Protein AF-A0A0N1NQI5-F1 (afdb_monomer)

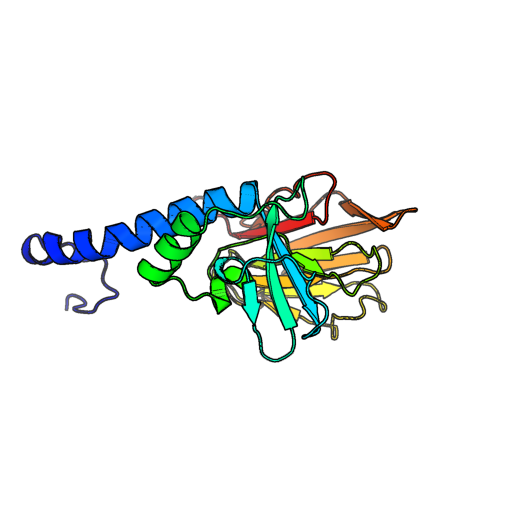Secondary structure (DSSP, 8-state):
----STT-----GGGHHHHHHHHHHHHHHHHHHHHHHHHEEEEEEETT-S-TT--GGGEEE-SSEEEEEEESSSTT----HHHHHHHHHTT--HHHHHTTTTTT--EEEESSSTTPPPEEEEE-SSS-EEEEESSTT-TT--S-EEE-TT-EEEE--SS-EEEEEEETTSTT-EEEEEEEEEETTTEEEE---EE-TTEEEPPPPTTSSEEEEEEEPPP---

Nearest PDB structures (foldseek):
  5x9m-assembly1_A  TM=6.864E-01  e=3.204E-03  Thaumatococcus daniellii
  2d8o-assembly1_A  TM=6.497E-01  e=2.507E-03  Thaumatococcus daniellii
  5yyq-assembly1_A  TM=6.252E-01  e=3.204E-03  Thaumatococcus daniellii
  5yyp-assembly1_A  TM=6.855E-01  e=4.352E-03  Thaumatococcus daniellii
  1thu-assembly1_A  TM=6.169E-01  e=4.920E-03  Thaumatococcus daniellii

pLDDT: mean 75.61, std 14.47, range [37.19, 97.12]

Mean predicted aligned error: 11.0 Å

Solvent-accessible surface area (backbone atoms only — not comparable to full-atom values): 12485 Å² total; per-residue (Å²): 136,80,76,88,51,98,85,44,93,72,84,47,84,89,48,44,68,60,50,53,62,57,43,52,36,52,50,54,49,56,53,44,40,60,51,46,37,76,53,29,22,30,37,36,23,51,65,88,65,64,67,98,78,69,55,74,80,46,44,50,83,55,99,66,32,32,30,32,52,26,30,70,91,43,83,90,39,60,81,56,61,70,62,50,50,53,39,48,77,43,68,52,53,63,70,35,56,67,54,18,20,84,58,29,61,35,30,48,42,55,70,76,48,84,72,58,40,27,34,20,40,27,31,62,26,91,52,46,32,34,42,32,62,79,47,101,62,42,88,82,56,77,72,58,42,78,36,46,54,23,28,45,51,77,45,58,59,78,52,60,39,37,40,36,34,26,36,60,91,43,73,89,39,69,41,30,40,40,38,37,40,53,44,93,88,47,42,79,44,76,52,83,71,45,58,40,92,49,42,45,72,48,78,57,56,83,96,55,60,32,34,40,35,41,37,58,47,77,74,77,87,124

Foldseek 3Di:
DQDPDPPDPDDDVVCVVVVVVLVVLVVLLVVCLVPLQVFKAKEKEFPPPDPPQQDPLQWDDDPGMIIGIATQVDGNHGPDSVSSVSNVVSPDDPVCCRQQAPSSQHHYHYPVPPQFFKEKEFEQEQFWKKKAKPDPQFPPDPRIDIAHHRGMDMTRGPAWIKIFIAGPVHRVDRQWIWGWGQDDSNDIDTDDIDGDPQKDWDDFDPDGRTYTYIYGHDPPPD

Radius of gyration: 19.22 Å; Cα contacts (8 Å, |Δi|>4): 426; chains: 1; bounding box: 48×34×53 Å

Structure (mmCIF, N/CA/C/O backbone):
data_AF-A0A0N1NQI5-F1
#
_entry.id   AF-A0A0N1NQI5-F1
#
loop_
_atom_site.group_PDB
_atom_site.id
_atom_site.type_symbol
_atom_site.label_atom_id
_atom_site.label_alt_id
_atom_site.label_comp_id
_atom_site.label_asym_id
_atom_site.label_entity_id
_atom_site.label_seq_id
_atom_site.pdbx_PDB_ins_code
_atom_site.Cartn_x
_atom_site.Cartn_y
_atom_site.Cartn_z
_atom_site.occupancy
_atom_site.B_iso_or_equiv
_atom_site.auth_seq_id
_atom_site.auth_comp_id
_atom_site.auth_asym_id
_atom_site.auth_atom_id
_atom_site.pdbx_PDB_model_num
ATOM 1 N N . MET A 1 1 ? -14.974 18.194 31.951 1.00 46.16 1 MET A N 1
ATOM 2 C CA . MET A 1 1 ? -15.901 18.047 30.809 1.00 46.16 1 MET A CA 1
ATOM 3 C C . MET A 1 1 ? -15.473 16.805 30.061 1.00 46.16 1 MET A C 1
ATOM 5 O O . MET A 1 1 ? -14.300 16.699 29.731 1.00 46.16 1 MET A O 1
ATOM 9 N N . GLN A 1 2 ? -16.370 15.836 29.928 1.00 44.28 2 GLN A N 1
ATOM 10 C CA . GLN A 1 2 ? -16.102 14.552 29.283 1.00 44.28 2 GLN A CA 1
ATOM 11 C C . GLN A 1 2 ? -16.319 14.735 27.771 1.00 44.28 2 GLN A C 1
ATOM 13 O O . GLN A 1 2 ? -17.301 15.385 27.408 1.00 44.28 2 GLN A O 1
ATOM 18 N N . PRO A 1 3 ? -15.418 14.262 26.894 1.00 42.75 3 PRO A N 1
ATOM 19 C CA . PRO A 1 3 ? -15.540 14.519 25.468 1.00 42.75 3 PRO A CA 1
ATOM 20 C C . PRO A 1 3 ? -16.708 13.703 24.901 1.00 42.75 3 PRO A C 1
ATOM 22 O O . PRO A 1 3 ? -16.633 12.481 24.781 1.00 42.75 3 PRO A O 1
ATOM 25 N N . SER A 1 4 ? -17.807 14.387 24.589 1.00 43.00 4 SER A N 1
ATOM 26 C CA . SER A 1 4 ? -18.957 13.845 23.868 1.00 43.00 4 SER A CA 1
ATOM 27 C C . SER A 1 4 ? -18.740 14.076 22.375 1.00 43.00 4 SER A C 1
ATOM 29 O O . SER A 1 4 ? -19.109 15.119 21.836 1.00 43.00 4 SER A O 1
ATOM 31 N N . GLY A 1 5 ? -18.078 13.135 21.719 1.00 42.44 5 GLY A N 1
ATOM 32 C CA . GLY A 1 5 ? -17.875 13.151 20.278 1.00 42.44 5 GLY A CA 1
ATOM 33 C C . GLY A 1 5 ? -17.572 11.740 19.781 1.00 42.44 5 GLY A C 1
ATOM 34 O O . GLY A 1 5 ? -17.110 10.925 20.579 1.00 42.44 5 GLY A O 1
ATOM 35 N N . PRO A 1 6 ? -17.815 11.449 18.492 1.00 46.31 6 PRO A N 1
ATOM 36 C CA . PRO A 1 6 ? -17.543 10.144 17.877 1.00 46.31 6 PRO A CA 1
ATOM 37 C C . PRO A 1 6 ? -16.067 9.704 17.960 1.00 46.31 6 PRO A C 1
ATOM 39 O O . PRO A 1 6 ? -15.771 8.545 17.700 1.00 46.31 6 PRO A O 1
ATOM 42 N N . ASP A 1 7 ? -15.169 10.601 18.383 1.00 43.69 7 ASP A N 1
ATOM 43 C CA . ASP A 1 7 ? -13.738 10.351 18.589 1.00 43.69 7 ASP A CA 1
ATOM 44 C C . ASP A 1 7 ? -13.359 10.021 20.047 1.00 43.69 7 ASP A C 1
ATOM 46 O O . ASP A 1 7 ? -12.175 9.868 20.357 1.00 43.69 7 ASP A O 1
ATOM 50 N N . SER A 1 8 ? -14.316 9.935 20.982 1.00 52.31 8 SER A N 1
ATOM 51 C CA . SER A 1 8 ? -14.006 9.474 22.338 1.00 52.31 8 SER A CA 1
ATOM 52 C C . SER A 1 8 ? -14.147 7.954 22.422 1.00 52.31 8 SER A C 1
ATOM 54 O O . SER A 1 8 ? -15.185 7.390 22.093 1.00 52.31 8 SER A O 1
ATOM 56 N N . LEU A 1 9 ? -13.108 7.268 22.915 1.00 56.59 9 LEU A N 1
ATOM 57 C CA . LEU A 1 9 ? -13.136 5.833 23.261 1.00 56.59 9 LEU A CA 1
ATOM 58 C C . LEU A 1 9 ? -14.052 5.544 24.473 1.00 56.59 9 LEU A C 1
ATOM 60 O O . LEU A 1 9 ? -13.811 4.621 25.254 1.00 56.59 9 LEU A O 1
ATOM 64 N N . LEU A 1 10 ? -15.064 6.380 24.699 1.00 64.50 10 LEU A N 1
ATOM 65 C CA . LEU A 1 10 ? -15.964 6.272 25.825 1.00 64.50 10 LEU A CA 1
ATOM 66 C C . LEU A 1 10 ? -16.943 5.122 25.579 1.00 64.50 10 LEU A C 1
ATOM 68 O O . LEU A 1 10 ? -17.862 5.220 24.770 1.00 64.50 10 LEU A O 1
ATOM 72 N N . TRP A 1 11 ? -16.752 4.039 26.325 1.00 62.53 11 TRP A N 1
ATOM 73 C CA . TRP A 1 11 ? -17.655 2.898 26.321 1.00 62.53 11 TRP A CA 1
ATOM 74 C C . TRP A 1 11 ? -18.786 3.115 27.333 1.00 62.53 11 TRP A C 1
ATOM 76 O O . TRP A 1 11 ? -18.624 2.850 28.525 1.00 62.53 11 TRP A O 1
ATOM 86 N N . ASP A 1 12 ? -19.939 3.589 26.863 1.00 74.75 12 ASP A N 1
ATOM 87 C CA . ASP A 1 12 ? -21.181 3.589 27.639 1.00 74.75 12 ASP A CA 1
ATOM 88 C C . ASP A 1 12 ? -21.954 2.280 27.352 1.00 74.75 12 ASP A C 1
ATOM 90 O O . ASP A 1 12 ? -22.131 1.904 26.189 1.00 74.75 12 ASP A O 1
ATOM 94 N N . PRO A 1 13 ? -22.437 1.544 28.369 1.00 71.50 13 PRO A N 1
ATOM 95 C CA . PRO A 1 13 ? -23.277 0.363 28.158 1.00 71.50 13 PRO A CA 1
ATOM 96 C C . PRO A 1 13 ? -24.486 0.608 27.239 1.00 71.50 13 PRO A C 1
ATOM 98 O O . PRO A 1 13 ? -24.897 -0.296 26.512 1.00 71.50 13 PRO A O 1
ATOM 101 N N . SER A 1 14 ? -25.034 1.826 27.228 1.00 77.50 14 SER A N 1
ATOM 102 C CA . SER A 1 14 ? -26.165 2.209 26.375 1.00 77.50 14 SER A CA 1
ATOM 103 C C . SER A 1 14 ? -25.808 2.372 24.892 1.00 77.50 14 SER A C 1
ATOM 105 O O . SER A 1 14 ? -26.693 2.230 24.052 1.00 77.50 14 SER A O 1
ATOM 107 N N . THR A 1 15 ? -24.531 2.579 24.548 1.00 76.44 15 THR A N 1
ATOM 108 C CA . THR A 1 15 ? -24.047 2.681 23.156 1.00 76.44 15 THR A CA 1
ATOM 109 C C . THR A 1 15 ? -23.438 1.375 22.642 1.00 76.44 15 THR A C 1
ATOM 111 O O . THR A 1 15 ? -22.990 1.299 21.500 1.00 76.44 15 THR A O 1
ATOM 114 N N . THR A 1 16 ? -23.448 0.309 23.453 1.00 77.12 16 THR A N 1
ATOM 115 C CA . THR A 1 16 ? -22.805 -0.973 23.116 1.00 77.12 16 THR A CA 1
ATOM 116 C C . THR A 1 16 ? -23.371 -1.597 21.835 1.00 77.12 16 THR A C 1
ATOM 118 O O . THR A 1 16 ? -22.606 -2.134 21.041 1.00 77.12 16 THR A O 1
ATOM 121 N N . ALA A 1 17 ? -24.681 -1.508 21.589 1.00 77.94 17 ALA A N 1
ATOM 122 C CA . ALA A 1 17 ? -25.279 -2.050 20.364 1.00 77.94 17 ALA A CA 1
ATOM 123 C C . ALA A 1 17 ? -24.790 -1.314 19.100 1.00 77.94 17 ALA A C 1
ATOM 125 O O . ALA A 1 17 ? -24.452 -1.956 18.102 1.00 77.94 17 ALA A O 1
ATOM 126 N N . ASP A 1 18 ? -24.683 0.014 19.165 1.00 76.81 18 ASP A N 1
ATOM 127 C CA . ASP A 1 18 ? -24.193 0.844 18.061 1.00 76.81 18 ASP A CA 1
ATOM 128 C C . ASP A 1 18 ? -22.694 0.615 17.825 1.00 76.81 18 ASP A C 1
ATOM 130 O O . ASP A 1 18 ? -22.257 0.449 16.685 1.00 76.81 18 ASP A O 1
ATOM 134 N N . LEU A 1 19 ? -21.912 0.502 18.904 1.00 73.50 19 LEU A N 1
ATOM 135 C CA . LEU A 1 19 ? -20.484 0.183 18.847 1.00 73.50 19 LEU A CA 1
ATOM 136 C C . LEU A 1 19 ? -20.223 -1.205 18.250 1.00 73.50 19 LEU A C 1
ATOM 138 O O . LEU A 1 19 ? -19.345 -1.343 17.406 1.00 73.50 19 LEU A O 1
ATOM 142 N N . VAL A 1 20 ? -20.989 -2.231 18.634 1.00 78.44 20 VAL A N 1
ATOM 143 C CA . VAL A 1 20 ? -20.864 -3.589 18.067 1.00 78.44 20 VAL A CA 1
ATOM 144 C C . VAL A 1 20 ? -21.242 -3.606 16.583 1.00 78.44 20 VAL A C 1
ATOM 146 O O . VAL A 1 20 ? -20.565 -4.249 15.773 1.00 78.44 20 VAL A O 1
ATOM 149 N N . THR A 1 21 ? -22.286 -2.860 16.216 1.00 79.69 21 THR A N 1
ATOM 150 C CA . THR A 1 21 ? -22.705 -2.699 14.817 1.00 79.69 21 THR A CA 1
ATOM 151 C C . THR A 1 21 ? -21.605 -2.030 13.989 1.00 79.69 21 THR A C 1
ATOM 153 O O . THR A 1 21 ? -21.313 -2.490 12.888 1.00 79.69 21 THR A O 1
ATOM 156 N N . ALA A 1 22 ? -20.933 -1.012 14.533 1.00 75.69 22 ALA A N 1
ATOM 157 C CA . ALA A 1 22 ? -19.806 -0.343 13.880 1.00 75.69 22 ALA A CA 1
ATOM 158 C C . ALA A 1 22 ? -18.501 -1.169 13.891 1.00 75.69 22 ALA A C 1
ATOM 160 O O . ALA A 1 22 ? -17.689 -1.065 12.971 1.00 75.69 22 ALA A O 1
ATOM 161 N N . ALA A 1 23 ? -18.291 -2.015 14.904 1.00 79.38 23 ALA A N 1
ATOM 162 C CA . ALA A 1 23 ? -17.073 -2.809 15.060 1.00 79.38 23 ALA A CA 1
ATOM 163 C C . ALA A 1 23 ? -16.981 -3.970 14.065 1.00 79.38 23 ALA A C 1
ATOM 165 O O . ALA A 1 23 ? -15.879 -4.361 13.684 1.00 79.38 23 ALA A O 1
ATOM 166 N N . THR A 1 24 ? -18.117 -4.523 13.632 1.00 80.69 24 THR A N 1
ATOM 167 C CA . THR A 1 24 ? -18.129 -5.680 12.723 1.00 80.69 24 THR A CA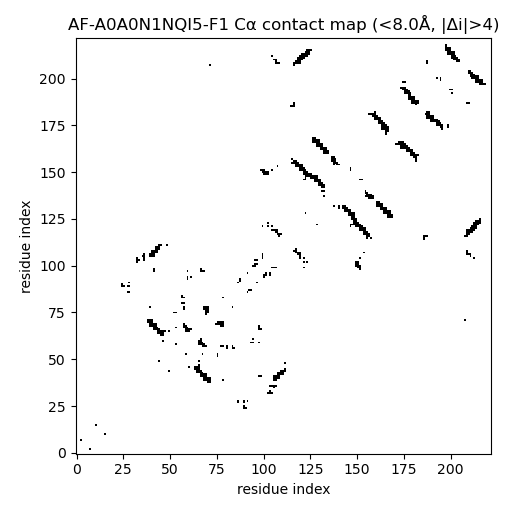 1
ATOM 168 C C . THR A 1 24 ? -17.515 -5.340 11.352 1.00 80.69 24 THR A C 1
ATOM 170 O O . THR A 1 24 ? -16.594 -6.052 10.940 1.00 80.69 24 THR A O 1
ATOM 173 N N . PRO A 1 25 ? -17.896 -4.229 10.685 1.00 83.12 25 PRO A N 1
ATOM 174 C CA . PRO A 1 25 ? -17.210 -3.755 9.483 1.00 83.12 25 PRO A CA 1
ATOM 175 C C . PRO A 1 25 ? -15.720 -3.491 9.681 1.00 83.12 25 PRO A C 1
ATOM 177 O O . PRO A 1 25 ? -14.901 -3.926 8.869 1.00 83.12 25 PRO A O 1
ATOM 180 N N . GLY A 1 26 ? -15.360 -2.837 10.791 1.00 81.81 26 GLY A N 1
ATOM 181 C CA . GLY A 1 26 ? -13.965 -2.554 11.128 1.00 81.81 26 GLY A CA 1
ATOM 182 C C . GLY A 1 26 ? -13.135 -3.829 11.268 1.00 81.81 26 GLY A C 1
ATOM 183 O O . GLY A 1 26 ? -12.058 -3.929 10.688 1.00 81.81 26 GLY A O 1
ATOM 184 N N . TYR A 1 27 ? -13.666 -4.845 11.953 1.00 85.44 27 TYR A N 1
ATOM 185 C CA . TYR A 1 27 ? -13.005 -6.139 12.109 1.00 85.44 27 TYR A CA 1
ATOM 186 C C . TYR A 1 27 ? -12.774 -6.838 10.763 1.00 85.44 27 TYR A C 1
ATOM 188 O O . TYR A 1 27 ? -11.665 -7.306 10.499 1.00 85.44 27 TYR A O 1
ATOM 196 N N . VAL A 1 28 ? -13.791 -6.879 9.892 1.00 87.06 28 VAL A N 1
ATOM 197 C CA . VAL A 1 28 ? -13.664 -7.478 8.552 1.00 87.06 28 VAL A CA 1
ATOM 198 C C . VAL A 1 28 ? -12.585 -6.759 7.742 1.00 87.06 28 VAL A C 1
ATOM 200 O O . VAL A 1 28 ? -11.713 -7.421 7.172 1.00 87.06 28 VAL A O 1
ATOM 203 N N . ALA A 1 29 ? -12.602 -5.423 7.727 1.00 87.12 29 ALA A N 1
ATOM 204 C CA . ALA A 1 29 ? -11.609 -4.625 7.015 1.00 87.12 29 ALA A CA 1
ATOM 205 C C . ALA A 1 29 ? -10.191 -4.869 7.553 1.00 87.12 29 ALA A C 1
ATOM 207 O O . ALA A 1 29 ? -9.297 -5.179 6.768 1.00 87.12 29 ALA A O 1
ATOM 208 N N . SER A 1 30 ? -9.985 -4.823 8.873 1.00 84.50 30 SER A N 1
ATOM 209 C CA . SER A 1 30 ? -8.667 -5.040 9.485 1.00 84.50 30 SER A CA 1
ATOM 210 C C . SER A 1 30 ? -8.117 -6.444 9.228 1.00 84.50 30 SER A C 1
ATOM 212 O O . SER A 1 30 ? -6.936 -6.595 8.921 1.00 84.50 30 SER A O 1
ATOM 214 N N . VAL A 1 31 ? -8.954 -7.486 9.292 1.00 88.06 31 VAL A N 1
ATOM 215 C CA . VAL A 1 31 ? -8.518 -8.853 8.956 1.00 88.06 31 VAL A CA 1
ATOM 216 C C . VAL A 1 31 ? -8.095 -8.938 7.489 1.00 88.06 31 VAL A C 1
ATOM 218 O O . VAL A 1 31 ? -7.040 -9.493 7.174 1.00 88.06 31 VAL A O 1
ATOM 221 N N . MET A 1 32 ? -8.874 -8.355 6.579 1.00 91.31 32 MET A N 1
ATOM 222 C CA . MET A 1 32 ? -8.560 -8.374 5.150 1.00 91.31 32 MET A CA 1
ATOM 223 C C . MET A 1 32 ? -7.329 -7.532 4.801 1.00 91.31 32 MET A C 1
ATOM 225 O O . MET A 1 32 ? -6.572 -7.937 3.920 1.00 91.31 32 MET A O 1
ATOM 229 N N . GLN A 1 33 ? -7.081 -6.434 5.520 1.00 85.06 33 GLN A N 1
ATOM 230 C CA . GLN A 1 33 ? -5.852 -5.639 5.419 1.00 85.06 33 GLN A CA 1
ATOM 231 C C . GLN A 1 33 ? -4.598 -6.442 5.780 1.00 85.06 33 GLN A C 1
ATOM 233 O O . GLN A 1 33 ? -3.527 -6.152 5.264 1.00 85.06 33 GLN A O 1
ATOM 238 N N . MET A 1 34 ? -4.705 -7.485 6.605 1.00 80.25 34 MET A N 1
ATOM 239 C CA . MET A 1 34 ? -3.576 -8.390 6.856 1.00 80.25 34 MET A CA 1
ATOM 240 C C . MET A 1 34 ? -3.482 -9.508 5.810 1.00 80.25 34 MET A C 1
ATOM 242 O O . MET A 1 34 ? -2.390 -9.878 5.382 1.00 80.25 34 MET A O 1
ATOM 246 N N . LEU A 1 35 ? -4.623 -10.077 5.408 1.00 88.81 35 LEU A N 1
ATOM 247 C CA . LEU A 1 35 ? -4.657 -11.309 4.614 1.00 88.81 35 LEU A CA 1
ATOM 248 C C . LEU A 1 35 ? -4.515 -11.081 3.110 1.00 88.81 35 LEU A C 1
ATOM 250 O O . LEU A 1 35 ? -3.782 -11.817 2.447 1.00 88.81 35 LEU A O 1
ATOM 254 N N . LEU A 1 36 ? -5.226 -10.100 2.548 1.00 91.38 36 LEU A N 1
ATOM 255 C CA . LEU A 1 36 ? -5.204 -9.880 1.102 1.00 91.38 36 LEU A CA 1
ATOM 256 C C . LEU A 1 36 ? -3.815 -9.471 0.614 1.00 91.38 36 LEU A C 1
ATOM 258 O O . LEU A 1 36 ? -3.345 -10.078 -0.349 1.00 91.38 36 LEU A O 1
ATOM 262 N N . PRO A 1 37 ? -3.105 -8.544 1.277 1.00 84.44 37 PRO A N 1
ATOM 263 C CA . PRO A 1 37 ? -1.770 -8.164 0.848 1.00 84.44 37 PRO A CA 1
ATOM 264 C C . PRO A 1 37 ? -0.777 -9.336 0.927 1.00 84.44 37 PRO A C 1
ATOM 266 O O . PRO A 1 37 ? 0.151 -9.377 0.132 1.00 84.44 37 PRO A O 1
ATOM 269 N N . ALA A 1 38 ? -0.975 -10.328 1.800 1.00 81.94 38 ALA A N 1
ATOM 270 C CA . ALA A 1 38 ? -0.083 -11.487 1.882 1.00 81.94 38 ALA A CA 1
ATOM 271 C C . ALA A 1 38 ? -0.145 -12.419 0.653 1.00 81.94 38 ALA A C 1
ATOM 273 O O . ALA A 1 38 ? 0.808 -13.152 0.398 1.00 81.94 38 ALA A O 1
ATOM 274 N N . LYS A 1 39 ? -1.251 -12.406 -0.103 1.00 84.94 39 LYS A N 1
ATOM 275 C CA . LYS A 1 39 ? -1.473 -13.302 -1.254 1.00 84.94 39 LYS A CA 1
ATOM 276 C C . LYS A 1 39 ? -1.622 -12.568 -2.588 1.00 84.94 39 LYS A C 1
ATOM 278 O O . LYS A 1 39 ? -1.267 -13.105 -3.635 1.00 84.94 39 LYS A O 1
ATOM 283 N N . TYR A 1 40 ? -2.150 -11.352 -2.554 1.00 89.56 40 TYR A N 1
ATOM 284 C CA . TYR A 1 40 ? -2.492 -10.575 -3.734 1.00 89.56 40 TYR A CA 1
ATOM 285 C C . TYR A 1 40 ? -1.668 -9.291 -3.818 1.00 89.56 40 TYR A C 1
ATOM 287 O O . TYR A 1 40 ? -1.175 -8.763 -2.816 1.00 89.56 40 TYR A O 1
ATOM 295 N N . MET A 1 41 ? -1.546 -8.783 -5.035 1.00 86.38 41 MET A N 1
ATOM 296 C CA . MET A 1 41 ? -0.963 -7.495 -5.384 1.00 86.38 41 MET A CA 1
ATOM 297 C C . MET A 1 41 ? -1.962 -6.677 -6.197 1.00 86.38 41 MET A C 1
ATOM 299 O O . MET A 1 41 ? -2.881 -7.233 -6.798 1.00 86.38 41 MET A O 1
ATOM 303 N N . ILE A 1 42 ? -1.765 -5.367 -6.233 1.00 88.94 42 ILE A N 1
ATOM 304 C CA . ILE A 1 42 ? -2.403 -4.489 -7.199 1.00 88.94 42 ILE A CA 1
ATOM 305 C C . ILE A 1 42 ? -1.519 -4.407 -8.438 1.00 88.94 42 ILE A C 1
ATOM 307 O O . ILE A 1 42 ? -0.307 -4.255 -8.355 1.00 88.94 42 ILE A O 1
ATOM 311 N N . ALA A 1 43 ? -2.134 -4.492 -9.597 1.00 85.50 43 ALA A N 1
ATOM 312 C CA . ALA A 1 43 ? -1.535 -4.188 -10.872 1.00 85.50 43 ALA A CA 1
ATOM 313 C C . ALA A 1 43 ? -2.172 -2.912 -11.432 1.00 85.50 43 ALA A C 1
ATOM 315 O O . ALA A 1 43 ? -3.337 -2.623 -11.149 1.00 85.50 43 ALA A O 1
ATOM 316 N N . VAL A 1 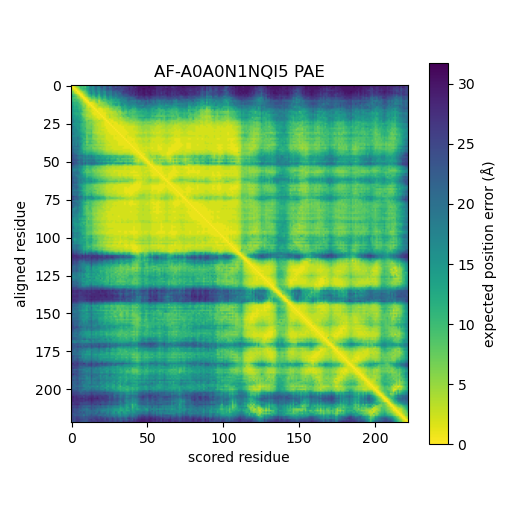44 ? -1.390 -2.126 -12.163 1.00 85.31 44 VAL A N 1
ATOM 317 C CA . VAL A 1 44 ? -1.756 -0.789 -12.633 1.00 85.31 44 VAL A CA 1
ATOM 318 C C . VAL A 1 44 ? -1.322 -0.634 -14.077 1.00 85.31 44 VAL A C 1
ATOM 320 O O . VAL A 1 44 ? -0.183 -0.946 -14.414 1.00 85.31 44 VAL A O 1
ATOM 323 N N . ALA A 1 45 ? -2.218 -0.114 -14.903 1.00 83.38 45 ALA A N 1
ATOM 324 C CA . ALA A 1 45 ? -1.958 0.228 -16.293 1.00 83.38 45 ALA A CA 1
ATOM 325 C C . ALA A 1 45 ? -2.450 1.648 -16.578 1.00 83.38 45 ALA A C 1
ATOM 327 O O . ALA A 1 45 ? -3.374 2.114 -15.898 1.00 83.38 45 ALA A O 1
ATOM 328 N N . PRO A 1 46 ? -1.923 2.319 -17.612 1.00 83.56 46 PRO A N 1
ATOM 329 C CA . PRO A 1 46 ? -2.635 3.396 -18.277 1.00 83.56 46 PRO A CA 1
ATOM 330 C C . PRO A 1 46 ? -4.050 2.950 -18.653 1.00 83.56 46 PRO A C 1
ATOM 332 O O . PRO A 1 46 ? -4.316 1.774 -18.922 1.00 83.56 46 PRO A O 1
ATOM 335 N N . GLU A 1 47 ? -4.982 3.896 -18.652 1.00 81.56 47 GLU A N 1
ATOM 336 C CA . GLU A 1 47 ? -6.355 3.615 -19.061 1.00 81.56 47 GLU A CA 1
ATOM 337 C C . GLU A 1 47 ? -6.400 2.986 -20.466 1.00 81.56 47 GLU A C 1
ATOM 339 O O . GLU A 1 47 ? -5.811 3.500 -21.415 1.00 81.56 47 GLU A O 1
ATOM 344 N N . GLY A 1 48 ? -7.114 1.864 -20.592 1.00 74.44 48 GLY A N 1
ATOM 345 C CA . GLY A 1 48 ? -7.265 1.135 -21.855 1.00 74.44 48 GLY A CA 1
ATOM 346 C C . GLY A 1 48 ? -6.210 0.057 -22.125 1.00 74.44 48 GLY A C 1
ATOM 347 O O . GLY A 1 48 ? -6.364 -0.683 -23.091 1.00 74.44 48 GLY A O 1
ATOM 348 N N . GLU A 1 49 ? -5.194 -0.089 -21.269 1.00 80.75 49 GLU A N 1
ATOM 349 C CA . GLU A 1 49 ? -4.147 -1.122 -21.404 1.00 80.75 49 GLU A CA 1
ATOM 350 C C . GLU A 1 49 ? -4.341 -2.328 -20.464 1.00 80.75 49 GLU A C 1
ATOM 352 O O . GLU A 1 49 ? -3.459 -3.173 -20.300 1.00 80.75 49 GLU A O 1
ATOM 357 N N . VAL A 1 50 ? -5.513 -2.434 -19.838 1.00 79.25 50 VAL A N 1
ATOM 358 C CA . VAL A 1 50 ? -5.864 -3.562 -18.965 1.00 79.25 50 VAL A CA 1
ATOM 359 C C . VAL A 1 50 ? -6.007 -4.845 -19.787 1.00 79.25 50 VAL A C 1
ATOM 361 O O . VAL A 1 50 ? -6.634 -4.816 -20.845 1.00 79.25 50 VAL A O 1
ATOM 364 N N . PRO A 1 51 ? -5.516 -6.001 -19.301 1.00 78.06 51 PRO A N 1
ATOM 365 C CA . PRO A 1 51 ? -5.759 -7.276 -19.966 1.00 78.06 51 PRO A CA 1
ATOM 366 C C . PRO A 1 51 ? -7.260 -7.568 -20.136 1.00 78.06 51 PRO A C 1
ATOM 368 O O . PRO A 1 51 ? -8.023 -7.463 -19.176 1.00 78.06 51 PRO A O 1
ATOM 371 N N . ASP A 1 52 ? -7.666 -8.059 -21.313 1.00 74.62 52 ASP A N 1
ATOM 372 C CA . ASP A 1 52 ? -9.071 -8.298 -21.720 1.00 74.62 52 ASP A CA 1
ATOM 373 C C . ASP A 1 52 ? -9.918 -9.181 -20.775 1.00 74.62 52 ASP A C 1
ATOM 375 O O . ASP A 1 52 ? -11.118 -9.359 -20.979 1.00 74.62 52 ASP A O 1
ATOM 379 N N . ARG A 1 53 ? -9.306 -9.814 -19.770 1.00 84.50 53 ARG A N 1
ATOM 380 C CA . ARG A 1 53 ? -9.931 -10.829 -18.909 1.00 84.50 53 ARG A CA 1
ATOM 381 C C . ARG A 1 53 ? -9.958 -10.464 -17.431 1.00 84.50 53 ARG A C 1
ATOM 383 O O . ARG A 1 53 ? -10.272 -11.332 -16.618 1.00 84.50 53 ARG A O 1
ATOM 390 N N . VAL A 1 54 ? -9.645 -9.220 -17.072 1.00 91.88 54 VAL A N 1
ATOM 391 C CA . VAL A 1 54 ? -9.800 -8.764 -15.688 1.00 91.88 54 VAL A CA 1
ATOM 392 C C . VAL A 1 54 ? -11.296 -8.619 -15.364 1.00 91.88 54 VAL A C 1
ATOM 394 O O . VAL A 1 54 ? -11.994 -7.856 -16.034 1.00 91.88 54 VAL A O 1
ATOM 397 N N . PRO A 1 55 ? -11.826 -9.332 -14.352 1.00 94.81 55 PRO A N 1
ATOM 398 C CA . PRO A 1 55 ? -13.226 -9.205 -13.971 1.00 94.81 55 PRO A CA 1
ATOM 399 C C . PRO A 1 55 ? -13.555 -7.814 -13.426 1.00 94.81 55 PRO A C 1
ATOM 401 O O . PRO A 1 55 ? -12.756 -7.219 -12.704 1.00 94.81 55 PRO A O 1
ATOM 404 N N . SER A 1 56 ? -14.768 -7.324 -13.693 1.00 93.56 56 SER A N 1
ATOM 405 C CA . SER A 1 56 ? -15.216 -5.985 -13.278 1.00 93.56 56 SER A CA 1
ATOM 406 C C . SER A 1 56 ? -15.161 -5.751 -11.769 1.00 93.56 56 SER A C 1
ATOM 408 O O . SER A 1 56 ? -14.820 -4.654 -11.344 1.00 93.56 56 SER A O 1
ATOM 410 N N . TRP A 1 57 ? -15.440 -6.770 -10.955 1.00 95.38 57 TRP A N 1
ATOM 411 C CA . TRP A 1 57 ? -15.385 -6.670 -9.491 1.00 95.38 57 TRP A CA 1
ATOM 412 C C . TRP A 1 57 ? -13.959 -6.608 -8.927 1.00 95.38 57 TRP A C 1
ATOM 414 O O . TRP A 1 57 ? -13.775 -6.251 -7.765 1.00 95.38 57 TRP A O 1
ATOM 424 N N . ALA A 1 58 ? -12.956 -6.989 -9.723 1.00 96.19 58 ALA A N 1
ATOM 425 C CA . ALA A 1 58 ? -11.551 -7.047 -9.329 1.00 96.19 58 ALA A CA 1
ATOM 426 C C . ALA A 1 58 ? -10.738 -5.852 -9.849 1.00 96.19 58 ALA A C 1
ATOM 428 O O . ALA A 1 58 ? -9.520 -5.830 -9.670 1.00 96.19 58 ALA A O 1
ATOM 429 N N . GLN A 1 59 ? -11.394 -4.868 -10.467 1.00 95.25 59 GLN A N 1
ATOM 430 C CA . GLN A 1 59 ? -10.755 -3.679 -11.016 1.00 95.25 59 GLN A CA 1
ATOM 431 C C . GLN A 1 59 ? -11.428 -2.389 -10.564 1.00 95.25 59 GLN A C 1
ATOM 433 O O . GLN A 1 59 ? -12.599 -2.363 -10.189 1.00 95.25 59 GLN A O 1
ATOM 438 N N . TRP A 1 60 ? -10.669 -1.305 -10.640 1.00 94.94 60 TRP A N 1
ATOM 439 C CA . TRP A 1 60 ? -11.127 0.037 -10.344 1.00 94.94 60 TRP A CA 1
ATOM 440 C C . TRP A 1 60 ? -10.495 1.040 -11.307 1.00 94.94 60 TRP A C 1
ATOM 442 O O . TRP A 1 60 ? -9.281 1.049 -11.520 1.00 94.94 60 TRP A O 1
ATOM 452 N N . GLN A 1 61 ? -11.337 1.896 -11.885 1.00 92.12 61 GLN A N 1
ATOM 453 C CA . GLN A 1 61 ? -10.917 2.930 -12.820 1.00 92.12 61 GLN A CA 1
ATOM 454 C C . GLN A 1 61 ? -10.574 4.214 -12.060 1.00 92.12 61 GLN A C 1
ATOM 456 O O . GLN A 1 61 ? -11.440 4.846 -11.449 1.00 92.12 61 GLN A O 1
ATOM 461 N N . GLY A 1 62 ? -9.304 4.606 -12.114 1.00 87.00 62 GLY A N 1
ATOM 462 C CA . GLY A 1 62 ? -8.848 5.929 -11.712 1.00 87.00 62 GLY A CA 1
ATOM 463 C C . GLY A 1 62 ? -8.912 6.930 -12.870 1.00 87.00 62 GLY A C 1
ATOM 464 O O . GLY A 1 62 ? -9.312 6.607 -13.982 1.00 87.00 62 GLY A O 1
ATOM 465 N N . ALA A 1 63 ? -8.476 8.166 -12.610 1.00 84.19 63 ALA A N 1
ATOM 466 C CA . ALA A 1 63 ? -8.566 9.263 -13.580 1.00 84.19 63 ALA A CA 1
ATOM 467 C C . ALA A 1 63 ? -7.653 9.121 -14.814 1.00 84.19 63 ALA A C 1
ATOM 469 O O . ALA A 1 63 ? -7.943 9.717 -15.840 1.00 84.19 63 ALA A O 1
ATOM 470 N N . ALA A 1 64 ? -6.539 8.395 -14.698 1.00 83.06 64 ALA A N 1
ATOM 471 C CA . ALA A 1 64 ? -5.571 8.190 -15.786 1.00 83.06 64 ALA A CA 1
ATOM 472 C C . ALA A 1 64 ? -5.020 6.755 -15.833 1.00 83.06 64 ALA A C 1
ATOM 474 O O . ALA A 1 64 ? -4.178 6.424 -16.662 1.00 83.06 64 ALA A O 1
ATOM 475 N N . GLN A 1 65 ? -5.445 5.923 -14.885 1.00 87.31 65 GLN A N 1
ATOM 476 C CA . GLN A 1 65 ? -4.905 4.595 -14.650 1.00 87.31 65 GLN A CA 1
ATOM 477 C C . GLN A 1 65 ? -6.040 3.664 -14.271 1.00 87.31 65 GLN A C 1
ATOM 479 O O . GLN A 1 65 ? -6.954 4.066 -13.543 1.00 87.31 65 GLN A O 1
ATOM 484 N N . THR A 1 66 ? -5.939 2.418 -14.703 1.00 90.25 66 THR A N 1
ATOM 485 C CA . THR A 1 66 ? -6.807 1.344 -14.242 1.00 90.25 66 THR A CA 1
ATOM 486 C C . THR A 1 66 ? -6.020 0.431 -13.319 1.00 90.25 66 THR A C 1
ATOM 488 O O . THR A 1 66 ? -4.885 0.058 -13.613 1.00 90.25 66 THR A O 1
ATOM 491 N N . TYR A 1 67 ? -6.633 0.079 -12.196 1.00 91.81 67 TYR A N 1
ATOM 492 C CA . TYR A 1 67 ? -6.048 -0.758 -11.159 1.00 91.81 67 TYR A CA 1
ATOM 493 C C . TYR A 1 67 ? -6.806 -2.077 -11.115 1.00 91.81 67 TYR A C 1
ATOM 495 O O . TYR A 1 67 ? -8.029 -2.084 -11.252 1.00 91.81 67 TYR A O 1
ATOM 503 N N . TRP A 1 68 ? -6.121 -3.185 -10.867 1.00 94.12 68 TRP A N 1
ATOM 504 C CA . TRP A 1 68 ? -6.775 -4.457 -10.582 1.00 94.12 68 TRP A CA 1
ATOM 505 C C . TRP A 1 68 ? -5.996 -5.272 -9.569 1.00 94.12 68 TRP A C 1
ATOM 507 O O . TRP A 1 68 ? -4.782 -5.161 -9.466 1.00 94.12 68 TRP A O 1
ATOM 517 N N . ILE A 1 69 ? -6.690 -6.101 -8.803 1.00 93.94 69 ILE A N 1
ATOM 518 C CA . ILE A 1 69 ? -6.054 -7.000 -7.842 1.00 93.94 69 ILE A CA 1
ATOM 519 C C . ILE A 1 69 ? -5.767 -8.340 -8.520 1.00 93.94 69 ILE A C 1
ATOM 521 O O . ILE A 1 69 ? -6.591 -8.826 -9.280 1.00 93.94 69 ILE A O 1
ATOM 525 N N . THR A 1 70 ? -4.619 -8.959 -8.270 1.00 91.06 70 THR A N 1
ATOM 526 C CA . THR A 1 70 ? -4.271 -10.284 -8.812 1.00 91.06 70 THR A CA 1
ATOM 527 C C . THR A 1 70 ? -3.372 -11.037 -7.838 1.00 91.06 70 THR A C 1
ATOM 529 O O . THR A 1 70 ? -2.709 -10.430 -6.999 1.00 91.06 70 THR A O 1
ATOM 532 N N . ASP A 1 71 ? -3.36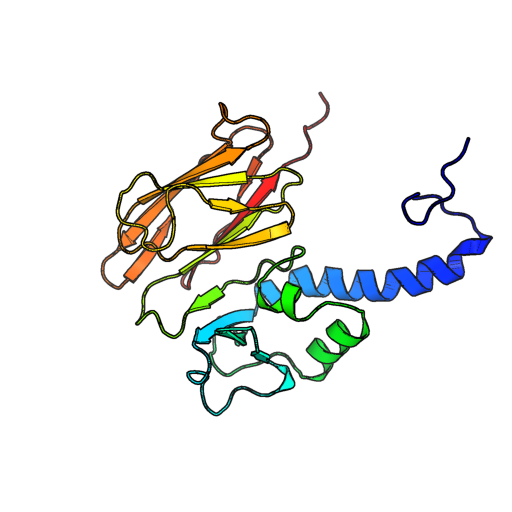2 -12.365 -7.908 1.00 89.44 71 ASP A N 1
ATOM 533 C CA . ASP A 1 71 ? -2.472 -13.206 -7.104 1.00 89.44 71 ASP A CA 1
ATOM 534 C C . ASP A 1 71 ? -1.001 -12.902 -7.439 1.00 89.44 71 ASP A C 1
ATOM 536 O O . ASP A 1 71 ? -0.656 -12.668 -8.602 1.00 89.44 71 ASP A O 1
ATOM 540 N N . ILE A 1 72 ? -0.151 -12.873 -6.409 1.00 80.31 72 ILE A N 1
ATOM 541 C CA . ILE A 1 72 ? 1.279 -12.546 -6.535 1.00 80.31 72 ILE A CA 1
ATOM 542 C C . ILE A 1 72 ? 2.016 -13.606 -7.366 1.00 80.31 72 ILE A C 1
ATOM 544 O O . ILE A 1 72 ? 2.916 -13.272 -8.134 1.00 80.31 72 ILE A O 1
ATOM 548 N N . ALA A 1 73 ? 1.649 -14.881 -7.218 1.00 78.94 73 ALA A N 1
ATOM 549 C CA . ALA A 1 73 ? 2.317 -15.998 -7.877 1.00 78.94 73 ALA A CA 1
ATOM 550 C C . ALA A 1 73 ? 1.687 -16.350 -9.233 1.00 78.94 73 ALA A C 1
ATOM 552 O O . ALA A 1 73 ? 2.371 -16.888 -10.104 1.00 78.94 73 ALA A O 1
ATOM 553 N N . MET A 1 74 ? 0.390 -16.079 -9.417 1.00 79.06 74 MET A N 1
ATOM 554 C CA . MET A 1 74 ? -0.359 -16.467 -10.617 1.00 79.06 74 MET A CA 1
ATOM 555 C C . MET A 1 74 ? -1.207 -15.314 -11.163 1.00 79.06 74 MET A C 1
ATOM 557 O O . MET A 1 74 ? -2.352 -15.107 -10.759 1.00 79.06 74 MET A O 1
ATOM 561 N N . GLN A 1 75 ? -0.666 -14.588 -12.145 1.00 78.69 75 GLN A N 1
ATOM 562 C CA . GLN A 1 75 ? -1.413 -13.536 -12.837 1.00 78.69 75 GLN A CA 1
ATOM 563 C C . GLN A 1 75 ? -2.711 -14.085 -13.451 1.00 78.69 75 GLN A C 1
ATOM 565 O O . GLN A 1 75 ? -2.726 -15.168 -14.039 1.00 78.69 75 GLN A O 1
ATOM 570 N N . GLY A 1 76 ? -3.805 -13.333 -13.317 1.00 85.50 76 GLY A N 1
ATOM 571 C CA . GLY A 1 76 ? -5.127 -13.757 -13.795 1.00 85.50 76 GLY A CA 1
ATOM 572 C C . GLY A 1 76 ? -5.925 -14.592 -12.789 1.00 85.50 76 GLY A C 1
ATOM 573 O O . GLY A 1 76 ? -7.023 -15.050 -13.106 1.00 85.50 76 GLY A O 1
ATOM 574 N N . VAL A 1 77 ? -5.399 -14.783 -11.577 1.00 92.12 77 VAL A N 1
ATOM 575 C CA . VAL A 1 77 ? -6.149 -15.316 -10.437 1.00 92.12 77 VAL A CA 1
ATOM 576 C C . VAL A 1 77 ? -6.558 -14.154 -9.536 1.00 92.12 77 VAL A C 1
ATOM 578 O O . VAL A 1 77 ? -5.720 -13.382 -9.077 1.00 92.12 77 VAL A O 1
ATOM 581 N N . TYR A 1 78 ? -7.856 -14.040 -9.271 1.00 95.06 78 TYR A N 1
ATOM 582 C CA . TYR A 1 78 ? -8.463 -12.914 -8.561 1.00 95.06 78 TYR A CA 1
ATOM 583 C C . TYR A 1 78 ? -9.075 -13.380 -7.232 1.00 95.06 78 TYR A C 1
ATOM 585 O O . TYR A 1 78 ? -9.490 -14.540 -7.130 1.00 95.06 78 TYR A O 1
ATOM 593 N N . PRO A 1 79 ? -9.191 -12.504 -6.216 1.00 96.19 79 PRO A N 1
ATOM 594 C CA . PRO A 1 79 ? -10.065 -12.770 -5.081 1.00 96.19 79 PRO A CA 1
ATOM 595 C C . PRO A 1 79 ? -11.497 -13.054 -5.552 1.00 96.19 79 PRO A C 1
ATOM 597 O O . PRO A 1 79 ? -11.941 -12.549 -6.587 1.00 96.19 79 PRO A O 1
ATOM 600 N N . ALA A 1 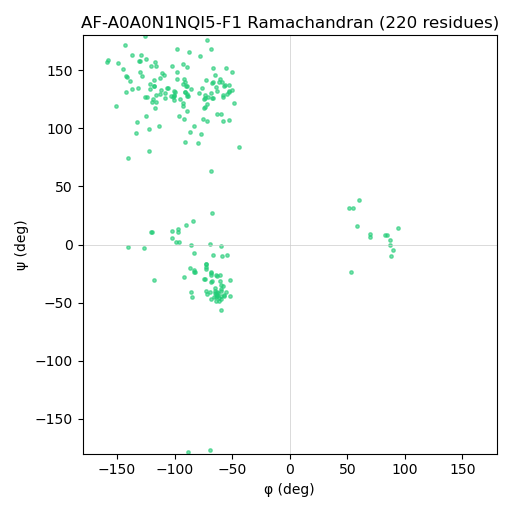80 ? -12.233 -13.846 -4.774 1.00 96.62 80 ALA A N 1
ATOM 601 C CA . ALA A 1 80 ? -13.640 -14.085 -5.057 1.00 96.62 80 ALA A CA 1
ATOM 602 C C . ALA A 1 80 ? -14.423 -12.763 -5.020 1.00 96.62 80 ALA A C 1
ATOM 604 O O . ALA A 1 80 ? -14.177 -11.917 -4.158 1.00 96.62 80 ALA A O 1
ATOM 605 N N . GLU A 1 81 ? -15.400 -12.613 -5.918 1.00 97.12 81 GLU A N 1
ATOM 606 C CA . GLU A 1 81 ? -16.279 -11.438 -5.971 1.00 97.12 81 GLU A CA 1
ATOM 607 C C . GLU A 1 81 ? -16.913 -11.155 -4.608 1.00 97.12 81 GLU A C 1
ATOM 609 O O . GLU A 1 81 ? -16.859 -10.033 -4.120 1.00 97.12 81 GLU A O 1
ATOM 614 N N . THR A 1 82 ? -17.403 -12.195 -3.930 1.00 96.19 82 THR A N 1
ATOM 615 C CA . THR A 1 82 ? -17.999 -12.083 -2.593 1.00 96.19 82 THR A CA 1
ATOM 616 C C . THR A 1 82 ? -17.028 -11.542 -1.546 1.00 96.19 82 THR A C 1
ATOM 618 O O . THR A 1 82 ? -17.454 -10.851 -0.626 1.00 96.19 82 THR A O 1
ATOM 621 N N . THR A 1 83 ? -15.726 -11.814 -1.670 1.00 94.69 83 THR A N 1
ATOM 622 C CA . THR A 1 83 ? -14.708 -11.272 -0.761 1.00 94.69 83 THR A CA 1
ATOM 623 C C . THR A 1 83 ? -14.553 -9.766 -0.942 1.00 94.69 83 THR A C 1
ATOM 625 O O . THR A 1 83 ? -14.543 -9.044 0.052 1.00 94.69 83 THR A O 1
ATOM 628 N N . LEU A 1 84 ? -14.455 -9.288 -2.186 1.00 96.19 84 LEU A N 1
ATOM 629 C CA . LEU A 1 84 ? -14.308 -7.856 -2.462 1.00 96.19 84 LEU A CA 1
ATOM 630 C C . LEU A 1 84 ? -15.617 -7.106 -2.216 1.00 96.19 84 LEU A C 1
ATOM 632 O O . LEU A 1 84 ? -15.595 -6.051 -1.594 1.00 96.19 84 LEU A O 1
ATOM 636 N N . GLN A 1 85 ? -16.756 -7.685 -2.599 1.00 95.31 85 GLN A N 1
ATOM 637 C CA . GLN A 1 85 ? -18.069 -7.108 -2.323 1.00 95.31 85 GLN A CA 1
ATOM 638 C C . GLN A 1 85 ? -18.280 -6.898 -0.823 1.00 95.31 85 GLN A C 1
ATOM 640 O O . GLN A 1 85 ? -18.674 -5.813 -0.413 1.00 95.31 85 GLN A O 1
ATOM 645 N N . ASN A 1 86 ? -17.900 -7.879 0.003 1.00 92.69 86 ASN A N 1
ATOM 646 C CA . ASN A 1 86 ? -17.962 -7.739 1.454 1.00 92.69 86 ASN A CA 1
ATOM 647 C C . ASN A 1 86 ? -17.103 -6.564 1.963 1.00 92.69 86 ASN A C 1
ATOM 649 O O . ASN A 1 86 ? -17.499 -5.887 2.902 1.00 92.69 86 ASN A O 1
ATOM 653 N N . LEU A 1 87 ? -15.952 -6.258 1.356 1.00 94.06 87 LEU A N 1
ATOM 654 C CA . LEU A 1 87 ? -15.174 -5.068 1.737 1.00 94.06 87 LEU A CA 1
ATOM 655 C C . LEU A 1 87 ? -15.906 -3.768 1.416 1.00 94.06 87 LEU A C 1
ATOM 657 O O . LEU A 1 87 ? -15.947 -2.861 2.250 1.00 94.06 87 LEU A O 1
ATOM 661 N N . TRP A 1 88 ? -16.484 -3.688 0.221 1.00 94.12 88 TRP A N 1
ATOM 662 C CA . TRP A 1 88 ? -17.221 -2.510 -0.231 1.00 94.12 88 TRP A CA 1
ATOM 663 C C . TRP A 1 88 ? -18.468 -2.278 0.627 1.00 94.12 88 TRP A C 1
ATOM 665 O O . TRP A 1 88 ? -18.706 -1.153 1.067 1.00 94.12 88 TRP A O 1
ATOM 675 N N . ASP A 1 89 ? -19.194 -3.349 0.951 1.00 92.31 89 ASP A N 1
ATOM 676 C CA . ASP A 1 89 ? -20.374 -3.322 1.822 1.00 92.31 89 ASP A CA 1
ATOM 677 C C . ASP A 1 89 ? -20.025 -2.905 3.261 1.00 92.31 89 ASP A C 1
ATOM 679 O O . ASP A 1 89 ? -20.853 -2.325 3.961 1.00 92.31 89 ASP A O 1
ATOM 683 N N . ASN A 1 90 ? -18.778 -3.134 3.690 1.00 89.31 90 ASN A N 1
ATOM 684 C CA . ASN A 1 90 ? -18.244 -2.692 4.980 1.00 89.31 90 ASN A CA 1
ATOM 685 C C . ASN A 1 90 ? -17.589 -1.296 4.932 1.00 89.31 90 ASN A C 1
ATOM 687 O O . ASN A 1 90 ? -16.861 -0.915 5.849 1.00 89.31 90 ASN A O 1
ATOM 691 N N . GLY A 1 91 ? -17.855 -0.507 3.885 1.00 88.81 91 GLY A N 1
ATOM 692 C CA . GLY A 1 91 ? -17.483 0.909 3.816 1.00 88.81 91 GLY A CA 1
ATOM 693 C C . GLY A 1 91 ? -16.041 1.183 3.388 1.00 88.81 91 GLY A C 1
ATOM 694 O O . GLY A 1 91 ? -15.604 2.337 3.425 1.00 88.81 91 GLY A O 1
ATOM 695 N N . VAL A 1 92 ? -15.297 0.163 2.949 1.00 91.19 92 VAL A N 1
ATOM 696 C CA . VAL A 1 92 ? -13.957 0.364 2.388 1.00 91.19 92 VAL A CA 1
ATOM 697 C C . VAL A 1 92 ? -14.078 1.110 1.063 1.00 91.19 92 VAL A C 1
ATOM 699 O O . VAL A 1 92 ? -14.767 0.684 0.137 1.00 91.19 92 VAL A O 1
ATOM 702 N N . ARG A 1 93 ? -13.365 2.229 0.940 1.00 93.50 93 ARG A N 1
ATOM 703 C CA . ARG A 1 93 ? -13.282 2.974 -0.316 1.00 93.50 93 ARG A CA 1
ATOM 704 C C . ARG A 1 93 ? -12.382 2.234 -1.298 1.00 93.50 93 ARG A C 1
ATOM 706 O O . ARG A 1 93 ? -11.209 2.004 -1.013 1.00 93.50 93 ARG A O 1
ATOM 713 N N . GLN A 1 94 ? -12.904 1.941 -2.489 1.00 94.12 94 GLN A N 1
ATOM 714 C CA . GLN A 1 94 ? -12.134 1.291 -3.557 1.00 94.12 94 GLN A CA 1
ATOM 715 C C . GLN A 1 94 ? -10.855 2.065 -3.904 1.00 94.12 94 GLN A C 1
ATOM 717 O O . GLN A 1 94 ? -9.802 1.458 -4.053 1.00 94.12 94 GLN A O 1
ATOM 722 N N . ALA A 1 95 ? -10.914 3.400 -3.954 1.00 90.31 95 ALA A N 1
ATOM 723 C CA . ALA A 1 95 ? -9.740 4.227 -4.229 1.00 90.31 95 ALA A CA 1
ATOM 724 C C . ALA A 1 95 ? -8.613 4.029 -3.198 1.00 90.31 95 ALA A C 1
ATOM 726 O O . ALA A 1 95 ? -7.450 3.971 -3.588 1.00 90.31 95 ALA A O 1
ATOM 727 N N . ASP A 1 96 ? -8.948 3.896 -1.909 1.00 87.88 96 ASP A N 1
ATOM 728 C CA . ASP A 1 96 ? -7.960 3.660 -0.851 1.00 87.88 96 ASP A CA 1
ATOM 729 C C . ASP A 1 96 ? -7.404 2.233 -0.948 1.00 87.88 96 ASP A C 1
ATOM 731 O O . ASP A 1 96 ? -6.195 2.042 -0.896 1.00 87.88 96 ASP A O 1
ATOM 735 N N . PHE A 1 97 ? -8.263 1.240 -1.195 1.00 91.50 97 PHE A N 1
ATOM 736 C CA . PHE A 1 97 ? -7.854 -0.153 -1.397 1.00 91.50 97 PHE A CA 1
ATOM 737 C C . PHE A 1 97 ? -6.890 -0.326 -2.581 1.00 91.50 97 PHE A C 1
ATOM 739 O O . PHE A 1 97 ? -5.784 -0.838 -2.416 1.00 91.50 97 PHE A O 1
ATOM 746 N N . PHE A 1 98 ? -7.293 0.115 -3.778 1.00 90.88 98 PHE A N 1
ATOM 747 C CA . PHE A 1 98 ? -6.531 -0.099 -5.012 1.00 90.88 98 PHE A CA 1
ATOM 748 C C . PHE A 1 98 ? -5.276 0.772 -5.100 1.00 90.88 98 PHE A C 1
ATOM 750 O O . PHE A 1 98 ? -4.365 0.448 -5.850 1.00 90.88 98 PHE A O 1
ATOM 757 N N . ARG A 1 99 ? -5.178 1.859 -4.330 1.00 84.00 99 ARG A N 1
ATOM 758 C CA . ARG A 1 99 ? -3.950 2.670 -4.242 1.00 84.00 99 ARG A CA 1
ATOM 759 C C . ARG A 1 99 ? -3.083 2.313 -3.035 1.00 84.00 99 ARG A C 1
ATOM 761 O O . ARG A 1 99 ? -2.159 3.057 -2.720 1.00 84.00 99 ARG A O 1
ATOM 768 N N . SER A 1 100 ? -3.394 1.211 -2.348 1.00 80.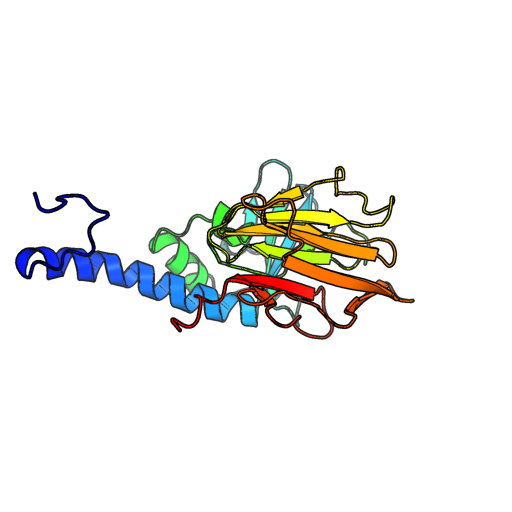75 100 SER A N 1
ATOM 769 C CA . SER A 1 100 ? -2.731 0.781 -1.109 1.00 80.75 100 SER A CA 1
ATOM 770 C C . SER A 1 100 ? -2.790 1.796 0.043 1.00 80.75 100 SER A C 1
ATOM 772 O O . SER A 1 100 ? -2.066 1.647 1.025 1.00 80.75 100 SER A O 1
ATOM 774 N N . GLY A 1 101 ? -3.667 2.797 -0.037 1.00 77.12 101 GLY A N 1
ATOM 775 C CA . GLY A 1 101 ? -3.883 3.789 1.011 1.00 77.12 101 GLY A CA 1
ATOM 776 C C . GLY A 1 101 ? -4.606 3.215 2.230 1.00 77.12 101 GLY A C 1
ATOM 777 O O . GLY A 1 101 ? -5.006 2.052 2.255 1.00 77.12 101 GLY A O 1
ATOM 778 N N . ALA A 1 102 ? -4.772 4.037 3.267 1.00 80.44 102 ALA A N 1
ATOM 779 C CA . ALA A 1 102 ? -5.449 3.673 4.516 1.00 80.44 102 ALA A CA 1
ATOM 780 C C . ALA A 1 102 ? -4.930 2.365 5.160 1.00 80.44 102 ALA A C 1
ATOM 782 O O . ALA A 1 102 ? -5.689 1.640 5.802 1.00 80.44 102 ALA A O 1
ATOM 783 N N . GLY A 1 103 ? -3.641 2.053 4.976 1.00 74.94 103 GLY A N 1
ATOM 784 C CA . GLY A 1 103 ? -2.988 0.885 5.578 1.00 74.94 103 GLY A CA 1
ATOM 785 C C . GLY A 1 103 ? -3.138 -0.439 4.818 1.00 74.94 103 GLY A C 1
ATOM 786 O O . GLY A 1 103 ? -2.719 -1.468 5.339 1.00 74.94 103 GLY A O 1
ATOM 787 N N . TRP A 1 104 ? -3.689 -0.449 3.597 1.00 82.56 104 TRP A N 1
ATOM 788 C CA . TRP A 1 104 ? -3.827 -1.680 2.804 1.00 82.56 104 TRP A CA 1
ATOM 789 C C . TRP A 1 104 ? -2.491 -2.271 2.333 1.00 82.56 104 TRP A C 1
ATOM 791 O O . TRP A 1 104 ? -2.386 -3.486 2.219 1.00 82.56 104 TRP A O 1
ATOM 801 N N . GLY A 1 105 ? -1.461 -1.459 2.069 1.00 74.81 105 GLY A N 1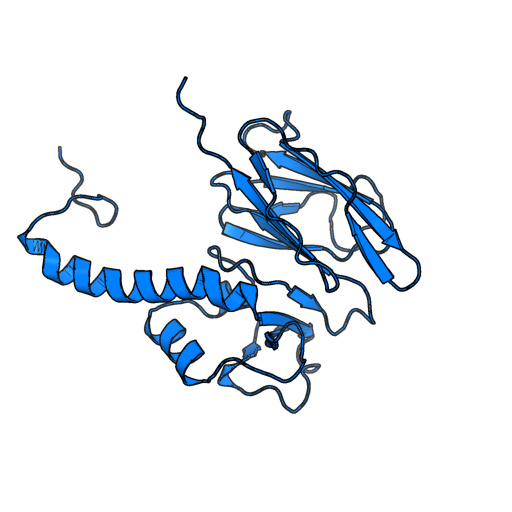
ATOM 802 C CA . GLY A 1 105 ? -0.080 -1.947 1.911 1.00 74.81 105 GLY A CA 1
ATOM 803 C C . GLY A 1 105 ? 0.131 -3.055 0.860 1.00 74.81 105 GLY A C 1
ATOM 804 O O . GLY A 1 105 ? 0.995 -3.924 1.038 1.00 74.81 105 GLY A O 1
ATOM 805 N N . PHE A 1 106 ? -0.655 -3.073 -0.225 1.00 79.12 106 PHE A N 1
ATOM 806 C CA . PHE A 1 106 ? -0.455 -4.027 -1.315 1.00 79.12 106 PHE A CA 1
ATOM 807 C C . PHE A 1 106 ? 0.858 -3.766 -2.052 1.00 79.12 106 PHE A C 1
ATOM 809 O O . PHE A 1 106 ? 1.328 -2.636 -2.157 1.00 79.12 106 PHE A O 1
ATOM 816 N N . LEU A 1 107 ? 1.418 -4.828 -2.630 1.00 73.81 107 LEU A N 1
ATOM 817 C CA . LEU A 1 107 ? 2.414 -4.698 -3.681 1.00 73.81 107 LEU A CA 1
ATOM 818 C C . LEU A 1 107 ? 1.740 -4.091 -4.894 1.00 73.81 107 LEU A C 1
ATOM 820 O O . LEU A 1 107 ? 0.630 -4.500 -5.215 1.00 73.81 107 LEU A O 1
ATOM 824 N N . THR A 1 108 ? 2.430 -3.191 -5.576 1.00 75.88 108 THR A N 1
ATOM 825 C CA . THR A 1 108 ? 1.955 -2.602 -6.820 1.00 75.88 108 THR A CA 1
ATOM 826 C C . THR A 1 108 ? 2.875 -2.980 -7.976 1.00 75.88 108 THR A C 1
ATOM 828 O O . THR A 1 108 ? 4.089 -2.789 -7.890 1.00 75.88 108 THR A O 1
ATOM 831 N N . TRP A 1 109 ? 2.296 -3.498 -9.055 1.00 74.88 109 TRP A N 1
ATOM 832 C CA . TRP A 1 109 ? 2.963 -3.816 -10.315 1.00 74.88 109 TRP A CA 1
ATOM 833 C C . TRP A 1 109 ? 2.450 -2.892 -11.426 1.00 74.88 109 TRP A C 1
ATOM 835 O O . TRP A 1 109 ? 1.245 -2.771 -11.608 1.00 74.88 109 TRP A O 1
ATOM 845 N N . PHE A 1 110 ? 3.344 -2.248 -12.174 1.00 73.94 110 PHE A N 1
ATOM 846 C CA . PHE A 1 110 ? 2.988 -1.442 -13.345 1.00 73.94 110 PHE A CA 1
ATOM 847 C C . PHE A 1 110 ? 3.111 -2.278 -14.623 1.00 73.94 110 PHE A C 1
ATOM 849 O O . PHE A 1 110 ? 4.164 -2.866 -14.875 1.00 73.94 110 PHE A O 1
ATOM 856 N N . SER A 1 111 ? 2.045 -2.359 -15.419 1.00 66.69 111 SER A N 1
ATOM 857 C CA . SER A 1 111 ? 2.015 -3.174 -16.640 1.00 66.69 111 SER A CA 1
ATOM 858 C C . SER A 1 111 ? 2.625 -2.481 -17.862 1.00 66.69 111 SER A C 1
ATOM 860 O O . SER A 1 111 ? 3.032 -3.170 -18.794 1.00 66.69 111 SER A O 1
ATOM 862 N N . ASP A 1 112 ? 2.697 -1.147 -17.863 1.00 61.09 112 ASP A N 1
ATOM 863 C CA . ASP A 1 112 ? 3.292 -0.316 -18.925 1.00 61.09 112 ASP A CA 1
ATOM 864 C C . ASP A 1 112 ? 4.823 -0.208 -18.818 1.00 61.09 112 ASP A C 1
ATOM 866 O O . ASP A 1 112 ? 5.526 0.009 -19.808 1.00 61.09 112 ASP A O 1
ATOM 870 N N . ALA A 1 113 ? 5.368 -0.420 -17.622 1.00 54.16 113 ALA A N 1
ATOM 871 C CA . ALA A 1 113 ? 6.796 -0.472 -17.377 1.00 54.16 113 ALA A CA 1
ATOM 872 C C . ALA A 1 113 ? 7.336 -1.847 -17.796 1.00 54.16 113 ALA A C 1
ATOM 874 O O . ALA A 1 113 ? 7.403 -2.768 -16.988 1.00 54.16 113 ALA A O 1
ATOM 875 N N . ALA A 1 114 ? 7.708 -1.993 -19.072 1.00 53.19 114 ALA A N 1
ATOM 876 C CA . ALA A 1 114 ? 8.227 -3.217 -19.696 1.00 53.19 114 ALA A CA 1
ATOM 877 C C . ALA A 1 114 ? 9.286 -3.971 -18.854 1.00 53.19 114 ALA A C 1
ATOM 879 O O . ALA A 1 114 ? 10.488 -3.812 -19.050 1.00 53.19 114 ALA A O 1
ATOM 880 N N . GLY A 1 115 ? 8.834 -4.811 -17.919 1.00 55.97 115 GLY A N 1
ATOM 881 C CA . GLY A 1 115 ? 9.675 -5.630 -17.046 1.00 55.97 115 GLY A CA 1
ATOM 882 C C . GLY A 1 115 ? 10.480 -4.876 -15.981 1.00 55.97 115 GLY A C 1
ATOM 883 O O . GLY A 1 115 ? 11.313 -5.509 -15.334 1.00 55.97 115 GLY A O 1
ATOM 884 N N . TRP A 1 116 ? 10.259 -3.573 -15.775 1.00 62.19 116 TRP A N 1
ATOM 885 C CA . TRP A 1 116 ? 10.979 -2.832 -14.736 1.00 62.19 116 TRP A CA 1
ATOM 886 C C . TRP A 1 116 ? 10.412 -3.167 -13.356 1.00 62.19 116 TRP A C 1
ATOM 888 O O . TRP A 1 116 ? 9.191 -3.197 -13.175 1.00 62.19 116 TRP A O 1
ATOM 898 N N . PRO A 1 117 ? 11.265 -3.418 -12.358 1.00 63.72 117 PRO A N 1
ATOM 899 C CA . PRO A 1 117 ? 10.787 -3.815 -11.057 1.00 63.72 117 PRO A CA 1
ATOM 900 C C . PRO A 1 117 ? 10.301 -2.589 -10.281 1.00 63.72 117 PRO A C 1
ATOM 902 O O . PRO A 1 117 ? 10.997 -1.582 -10.146 1.00 63.72 117 PRO A O 1
ATOM 905 N N . CYS A 1 118 ? 9.095 -2.692 -9.733 1.00 69.25 118 CYS A N 1
ATOM 906 C CA . CYS A 1 118 ? 8.518 -1.658 -8.888 1.00 69.25 118 CYS A CA 1
ATOM 907 C C . CYS A 1 118 ? 8.713 -1.991 -7.403 1.00 69.25 118 CYS A C 1
ATOM 909 O O . CYS A 1 118 ? 8.700 -3.148 -6.983 1.00 69.25 118 CYS A O 1
ATOM 911 N N . LEU A 1 119 ? 8.857 -0.950 -6.598 1.00 71.62 119 LEU A N 1
ATOM 912 C CA . LEU A 1 119 ? 8.883 -0.980 -5.147 1.00 71.62 119 LEU A CA 1
ATOM 913 C C . LEU A 1 119 ? 7.682 -0.186 -4.646 1.00 71.62 119 LEU A C 1
ATOM 915 O O . LEU A 1 119 ? 7.551 0.994 -4.958 1.00 71.62 119 LEU A O 1
ATOM 919 N N . THR A 1 120 ? 6.819 -0.802 -3.843 1.00 73.62 120 THR A N 1
ATOM 920 C CA . THR A 1 120 ? 5.794 -0.040 -3.112 1.00 73.62 120 THR A CA 1
ATOM 921 C C . THR A 1 120 ? 6.325 0.335 -1.738 1.00 73.62 120 THR A C 1
ATOM 923 O O . THR A 1 120 ? 6.672 -0.547 -0.947 1.00 73.62 120 THR A O 1
ATOM 926 N N . PHE A 1 121 ? 6.363 1.637 -1.458 1.00 76.56 121 PHE A N 1
ATOM 927 C CA . PHE A 1 121 ? 6.648 2.174 -0.138 1.00 76.56 121 PHE A CA 1
ATOM 928 C C . PHE A 1 121 ? 5.343 2.564 0.545 1.00 76.56 121 PHE A C 1
ATOM 930 O O . PHE A 1 121 ? 4.530 3.260 -0.054 1.00 76.56 121 PHE A O 1
ATOM 937 N N . THR A 1 122 ? 5.132 2.143 1.790 1.00 77.94 122 THR A N 1
ATOM 938 C CA . THR A 1 122 ? 3.958 2.564 2.576 1.00 77.94 122 THR A CA 1
ATOM 939 C C . THR A 1 122 ? 4.402 3.194 3.883 1.00 77.94 122 THR A C 1
ATOM 941 O O . THR A 1 122 ? 5.159 2.584 4.641 1.00 77.94 122 THR A O 1
ATOM 944 N N . ASN A 1 123 ? 3.914 4.403 4.154 1.00 81.81 123 ASN A N 1
ATOM 945 C CA . ASN A 1 123 ? 4.109 5.059 5.433 1.00 81.81 123 ASN A CA 1
ATOM 946 C C . ASN A 1 123 ? 3.050 4.559 6.423 1.00 81.81 123 ASN A C 1
ATOM 948 O O . ASN A 1 123 ? 1.896 4.975 6.376 1.00 81.81 123 ASN A O 1
ATOM 952 N N . LEU A 1 124 ? 3.444 3.657 7.319 1.00 78.38 124 LEU A N 1
ATOM 953 C CA . LEU A 1 124 ? 2.599 3.161 8.410 1.00 78.38 124 LEU A CA 1
ATOM 954 C C . LEU A 1 124 ? 2.869 3.912 9.724 1.00 78.38 124 LEU A C 1
ATOM 956 O O . LEU A 1 124 ? 2.468 3.461 10.795 1.00 78.38 124 LEU A O 1
ATOM 960 N N . THR A 1 125 ? 3.584 5.035 9.662 1.00 79.44 125 THR A N 1
ATOM 961 C CA . THR A 1 125 ? 3.798 5.930 10.801 1.00 79.44 125 THR A CA 1
ATOM 962 C C . THR A 1 125 ? 2.663 6.953 10.888 1.00 79.44 125 THR A C 1
ATOM 964 O O . THR A 1 125 ? 1.903 7.140 9.938 1.00 79.44 125 THR A O 1
ATOM 967 N N . ASN A 1 126 ? 2.556 7.633 12.031 1.00 79.50 126 ASN A N 1
ATOM 968 C CA . ASN A 1 126 ? 1.643 8.768 12.202 1.00 79.50 126 ASN A CA 1
ATOM 969 C C . ASN A 1 126 ? 2.259 10.097 11.740 1.00 79.50 126 ASN A C 1
ATOM 971 O O . ASN A 1 126 ? 1.604 11.136 11.819 1.00 79.50 126 ASN A O 1
ATOM 975 N N . ASP A 1 127 ? 3.502 10.066 11.267 1.00 82.81 127 ASP A N 1
ATOM 976 C CA . ASP A 1 127 ? 4.264 11.240 10.877 1.00 82.81 127 ASP A CA 1
ATOM 977 C C . ASP A 1 127 ? 4.287 11.375 9.353 1.00 82.81 127 ASP A C 1
ATOM 979 O O . ASP A 1 127 ? 4.139 10.401 8.614 1.00 82.81 127 ASP A O 1
ATOM 983 N N . LEU A 1 128 ? 4.454 12.601 8.861 1.00 83.69 128 LEU A N 1
ATOM 984 C CA . LEU A 1 128 ? 4.721 12.823 7.446 1.00 83.69 128 LEU A CA 1
ATOM 985 C C . LEU A 1 128 ? 6.163 12.391 7.174 1.00 83.69 128 LEU A C 1
ATOM 987 O O . LEU A 1 128 ? 7.078 12.879 7.833 1.00 83.69 128 LEU A O 1
ATOM 991 N N . VAL A 1 129 ? 6.375 11.504 6.204 1.00 86.31 129 VAL A N 1
ATOM 992 C CA . VAL A 1 129 ? 7.730 11.090 5.818 1.00 86.31 129 VAL A CA 1
ATOM 993 C C . VAL A 1 129 ? 8.090 11.645 4.453 1.00 86.31 129 VAL A C 1
ATOM 995 O O . VAL A 1 129 ? 7.242 11.761 3.566 1.00 86.31 129 VAL A O 1
ATOM 9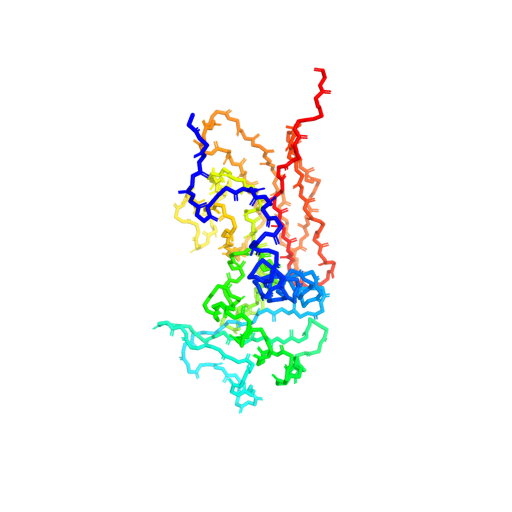98 N N . GLN A 1 130 ? 9.361 11.971 4.283 1.00 86.75 130 GLN A N 1
ATOM 999 C CA . GLN A 1 130 ? 9.947 12.382 3.019 1.00 86.75 130 GLN A CA 1
ATOM 1000 C C . GLN A 1 130 ? 10.851 11.268 2.500 1.00 86.75 130 GLN A C 1
ATOM 1002 O O . GLN A 1 130 ? 11.703 10.764 3.233 1.00 86.75 130 GLN A O 1
ATOM 1007 N N . LEU A 1 131 ? 10.672 10.899 1.233 1.00 82.88 131 LEU A N 1
ATOM 1008 C CA . LEU A 1 131 ? 11.590 10.043 0.496 1.00 82.88 131 LEU A CA 1
ATOM 1009 C C . LEU A 1 131 ? 12.469 10.883 -0.422 1.00 82.88 131 LEU A C 1
ATOM 1011 O O . LEU A 1 131 ? 11.960 11.623 -1.268 1.00 82.88 131 LEU A O 1
ATOM 1015 N N . THR A 1 132 ? 13.777 10.689 -0.299 1.00 81.25 132 THR A N 1
ATOM 1016 C CA . THR A 1 132 ? 14.791 11.310 -1.154 1.00 81.25 132 THR A CA 1
ATOM 1017 C C . THR A 1 132 ? 15.676 10.214 -1.736 1.00 81.25 132 THR A C 1
ATOM 1019 O O . THR A 1 132 ? 16.207 9.383 -1.000 1.00 81.25 132 THR A O 1
ATOM 1022 N N . ALA A 1 133 ? 15.844 10.180 -3.058 1.00 77.19 133 ALA A N 1
ATOM 1023 C CA . ALA A 1 133 ? 16.800 9.277 -3.694 1.00 77.19 133 ALA A CA 1
ATOM 1024 C C . ALA A 1 133 ? 18.161 9.960 -3.833 1.00 77.19 133 ALA A C 1
ATOM 1026 O O . ALA A 1 133 ? 18.246 11.103 -4.267 1.00 77.19 133 ALA A O 1
ATOM 1027 N N . SER A 1 134 ? 19.238 9.245 -3.518 1.00 69.69 134 SER A N 1
ATOM 1028 C CA . SER A 1 134 ? 20.607 9.765 -3.629 1.00 69.69 134 SER A CA 1
ATOM 1029 C C . SER A 1 134 ? 21.210 9.644 -5.041 1.00 69.69 134 SER A C 1
ATOM 1031 O O . SER A 1 134 ? 22.431 9.609 -5.177 1.00 69.69 134 SER A O 1
ATOM 1033 N N . THR A 1 135 ? 20.383 9.495 -6.079 1.00 63.28 135 THR A N 1
ATOM 1034 C CA . THR A 1 135 ? 20.807 9.344 -7.482 1.00 63.28 135 THR A CA 1
ATOM 1035 C C . THR A 1 135 ? 19.900 10.162 -8.394 1.00 63.28 135 THR A C 1
ATOM 1037 O O . THR A 1 135 ? 18.682 10.117 -8.224 1.00 63.28 135 THR A O 1
ATOM 1040 N N . ASP A 1 136 ? 20.465 10.796 -9.420 1.00 51.69 136 ASP A N 1
ATOM 1041 C CA . ASP A 1 136 ? 19.767 11.718 -10.335 1.00 51.69 136 ASP A CA 1
ATOM 1042 C C . ASP A 1 136 ? 18.734 11.053 -11.281 1.00 51.69 136 ASP A C 1
ATOM 1044 O O . ASP A 1 136 ? 18.143 11.729 -12.118 1.00 51.69 136 ASP A O 1
ATOM 1048 N N . GLN A 1 137 ? 18.537 9.728 -11.211 1.00 49.62 137 GLN A N 1
ATOM 1049 C CA . GLN A 1 137 ? 17.868 8.933 -12.258 1.00 49.62 137 GLN A CA 1
ATOM 1050 C C . GLN A 1 137 ? 16.597 8.181 -11.811 1.00 49.62 137 GLN A C 1
ATOM 1052 O O . GLN A 1 137 ? 16.069 7.368 -12.569 1.00 49.62 137 GLN A O 1
ATOM 1057 N N . VAL A 1 138 ? 16.034 8.435 -10.621 1.00 53.38 138 VAL A N 1
ATOM 1058 C CA . VAL A 1 138 ? 14.708 7.867 -10.296 1.00 53.38 138 VAL A CA 1
ATOM 1059 C C . VAL A 1 138 ? 13.643 8.681 -11.027 1.00 53.38 138 VAL A C 1
ATOM 1061 O O . VAL A 1 138 ? 13.202 9.714 -10.534 1.00 53.38 138 VAL A O 1
ATOM 1064 N N . SER A 1 139 ? 13.220 8.214 -12.204 1.00 48.09 139 SER A N 1
ATOM 1065 C CA . SER A 1 139 ? 12.403 8.962 -13.178 1.00 48.09 139 SER A CA 1
ATOM 1066 C C . SER A 1 139 ? 11.029 9.458 -12.683 1.00 48.09 139 SER A C 1
ATOM 1068 O O . SER A 1 139 ? 10.328 10.132 -13.429 1.00 48.09 139 SER A O 1
ATOM 1070 N N . TYR A 1 140 ? 10.646 9.163 -11.434 1.00 47.53 140 TYR A N 1
ATOM 1071 C CA . TYR A 1 140 ? 9.383 9.578 -10.810 1.00 47.53 140 TYR A CA 1
ATOM 1072 C C . TYR A 1 140 ? 9.534 10.295 -9.460 1.00 47.53 140 TYR A C 1
ATOM 1074 O O . TYR A 1 140 ? 8.532 10.747 -8.907 1.00 47.53 140 TYR A O 1
ATOM 1082 N N . LEU A 1 141 ? 10.749 10.439 -8.923 1.00 48.72 141 LEU A N 1
ATOM 1083 C CA . LEU A 1 141 ? 10.971 11.296 -7.760 1.00 48.72 141 LEU A CA 1
ATOM 1084 C C . LEU A 1 141 ? 11.336 12.685 -8.275 1.00 48.72 141 LEU A C 1
ATOM 1086 O O . LEU A 1 141 ? 12.436 12.893 -8.778 1.00 48.72 141 LEU A O 1
ATOM 1090 N N . GLN A 1 142 ? 10.431 13.653 -8.136 1.00 49.31 142 GLN A N 1
ATOM 1091 C CA . GLN A 1 142 ? 10.792 15.068 -8.225 1.00 49.31 142 GLN A CA 1
ATOM 1092 C C . GLN A 1 142 ? 11.660 15.451 -7.016 1.00 49.31 142 GLN A C 1
ATOM 1094 O O . GLN A 1 142 ? 11.221 16.236 -6.197 1.00 49.31 142 GLN A O 1
ATOM 1099 N N . ASN A 1 143 ? 12.855 14.871 -6.866 1.00 52.00 143 ASN A N 1
ATOM 1100 C CA . ASN A 1 143 ? 13.836 15.052 -5.782 1.00 52.00 143 ASN A CA 1
ATOM 1101 C C . ASN A 1 143 ? 13.353 14.850 -4.324 1.00 52.00 143 ASN A C 1
ATOM 1103 O O . ASN A 1 143 ? 14.166 14.495 -3.479 1.00 52.00 143 ASN A O 1
ATOM 1107 N N . GLU A 1 144 ? 12.065 14.989 -4.017 1.00 65.06 144 GLU A N 1
ATOM 1108 C CA . GLU A 1 144 ? 11.455 14.910 -2.695 1.00 65.06 144 GLU A CA 1
ATOM 1109 C C . GLU A 1 144 ? 10.014 14.413 -2.860 1.00 65.06 144 GLU A C 1
ATOM 1111 O O . GLU A 1 144 ? 9.195 15.036 -3.540 1.00 65.06 144 GLU A O 1
ATOM 1116 N N . LEU A 1 145 ? 9.690 13.271 -2.258 1.00 78.50 145 LEU A N 1
ATOM 1117 C CA . LEU A 1 145 ? 8.327 12.749 -2.236 1.00 78.50 145 LEU A CA 1
ATOM 1118 C C . LEU A 1 145 ? 7.824 12.680 -0.801 1.00 78.50 145 LEU A C 1
ATOM 1120 O O . LEU A 1 145 ? 8.359 11.936 0.017 1.00 78.50 145 LEU A O 1
ATOM 1124 N N . HIS A 1 146 ? 6.773 13.437 -0.509 1.00 84.88 146 HIS A N 1
ATOM 1125 C CA . HIS A 1 146 ? 6.112 13.417 0.790 1.00 84.88 146 HIS A CA 1
ATOM 1126 C C . HIS A 1 146 ? 5.007 12.366 0.813 1.00 84.88 146 HIS A C 1
ATOM 1128 O O . HIS A 1 146 ? 4.148 12.335 -0.069 1.00 84.88 146 HIS A O 1
ATOM 1134 N N . ILE A 1 147 ? 5.017 11.524 1.840 1.00 82.50 147 ILE A N 1
ATOM 1135 C CA . ILE A 1 147 ? 4.059 10.435 2.016 1.00 82.50 147 ILE A CA 1
ATOM 1136 C C . ILE A 1 147 ? 3.411 10.612 3.379 1.00 82.50 147 ILE A C 1
ATOM 1138 O O . ILE A 1 147 ? 4.061 10.454 4.415 1.00 82.50 147 ILE A O 1
ATOM 1142 N N . GLY A 1 148 ? 2.130 10.969 3.386 1.00 81.25 148 GLY A N 1
ATOM 1143 C CA . GLY A 1 148 ? 1.373 11.138 4.619 1.00 81.25 148 GLY A CA 1
ATOM 1144 C C . GLY A 1 148 ? 1.132 9.816 5.357 1.00 81.25 148 GLY A C 1
ATOM 1145 O O . GLY A 1 148 ? 1.338 8.739 4.789 1.00 81.25 148 GLY A O 1
ATOM 1146 N N . PRO A 1 149 ? 0.658 9.880 6.611 1.00 80.56 149 PRO A N 1
ATOM 1147 C CA . PRO A 1 149 ? 0.273 8.700 7.378 1.00 80.56 149 PRO A CA 1
ATOM 1148 C C . PRO A 1 149 ? -0.715 7.804 6.624 1.00 80.56 149 PRO A C 1
ATOM 1150 O O . PRO A 1 149 ? -1.718 8.277 6.083 1.00 80.56 149 PRO A O 1
ATOM 1153 N N . GLY A 1 150 ? -0.428 6.504 6.573 1.00 73.19 150 GLY A N 1
ATOM 1154 C CA . GLY A 1 150 ? -1.249 5.498 5.897 1.00 73.19 150 GLY A CA 1
ATOM 1155 C C . GLY A 1 150 ? -1.253 5.587 4.369 1.00 73.19 150 GLY A C 1
ATOM 1156 O O . GLY A 1 150 ? -2.033 4.874 3.734 1.00 73.19 150 GLY A O 1
ATOM 1157 N N . GLN A 1 151 ? -0.431 6.454 3.769 1.00 75.88 151 GLN A N 1
ATOM 1158 C CA . GLN A 1 151 ? -0.308 6.573 2.319 1.00 75.88 151 GLN A CA 1
ATOM 1159 C C . GLN A 1 151 ? 0.816 5.690 1.779 1.00 75.88 151 GLN A C 1
ATOM 1161 O O . GLN A 1 151 ? 1.793 5.381 2.468 1.00 75.88 151 GLN A O 1
ATOM 1166 N N . SER A 1 152 ? 0.685 5.329 0.507 1.00 75.62 152 SER A N 1
ATOM 1167 C CA . SER A 1 152 ? 1.698 4.591 -0.232 1.00 75.62 152 SER A CA 1
ATOM 1168 C C . SER A 1 152 ? 2.170 5.381 -1.439 1.00 75.62 152 SER A C 1
ATOM 1170 O O . SER A 1 152 ? 1.426 6.171 -2.020 1.00 75.62 152 SER A O 1
ATOM 1172 N N . CYS A 1 153 ? 3.400 5.115 -1.853 1.00 74.62 153 CYS A N 1
ATOM 1173 C CA . CYS A 1 153 ? 3.898 5.489 -3.160 1.00 74.62 153 CYS A CA 1
ATOM 1174 C C . CYS A 1 153 ? 4.524 4.283 -3.850 1.00 74.62 153 CYS A C 1
ATOM 1176 O O . CYS A 1 153 ? 4.888 3.292 -3.213 1.00 74.62 153 CYS A O 1
ATOM 1178 N N . VAL A 1 154 ? 4.696 4.391 -5.161 1.00 73.25 154 VAL A N 1
ATOM 1179 C CA . VAL A 1 154 ? 5.406 3.386 -5.945 1.00 73.25 154 VAL A CA 1
ATOM 1180 C C . VAL A 1 154 ? 6.630 4.023 -6.573 1.00 73.25 154 VAL A C 1
ATOM 1182 O O . VAL A 1 154 ? 6.575 5.144 -7.072 1.00 73.25 154 VAL A O 1
ATOM 1185 N N . LEU A 1 155 ? 7.741 3.304 -6.509 1.00 74.50 155 LEU A N 1
ATOM 1186 C CA . LEU A 1 155 ? 9.041 3.701 -7.017 1.00 74.50 155 LEU A CA 1
ATOM 1187 C C . LEU A 1 155 ? 9.486 2.654 -8.030 1.00 74.50 155 LEU A C 1
ATOM 1189 O O . LEU A 1 155 ? 9.402 1.462 -7.760 1.00 74.50 155 LEU A O 1
ATOM 1193 N N . SER A 1 156 ? 9.981 3.083 -9.183 1.00 73.75 156 SER A N 1
ATOM 1194 C CA . SER A 1 156 ? 10.544 2.188 -10.197 1.00 73.75 156 SER A CA 1
ATOM 1195 C C . SER A 1 156 ? 11.986 2.610 -10.465 1.00 73.75 156 SER A C 1
ATOM 1197 O O . SER A 1 156 ? 12.228 3.376 -11.401 1.00 73.75 156 SER A O 1
ATOM 1199 N N . PRO A 1 157 ? 12.944 2.220 -9.605 1.00 71.94 157 PRO A N 1
ATOM 1200 C CA . PRO A 1 157 ? 14.337 2.593 -9.795 1.00 71.94 157 PRO A CA 1
ATOM 1201 C C . PRO A 1 157 ? 14.878 1.916 -11.059 1.00 71.94 157 PRO A C 1
ATOM 1203 O O . PRO A 1 157 ? 14.774 0.702 -11.220 1.00 71.94 157 PRO A O 1
ATOM 1206 N N . GLN A 1 158 ? 15.436 2.719 -11.966 1.00 74.25 158 GLN A N 1
ATOM 1207 C CA . GLN A 1 158 ? 16.035 2.224 -13.210 1.00 74.25 158 GLN A CA 1
ATOM 1208 C C . GLN A 1 158 ? 17.501 1.813 -13.028 1.00 74.25 158 GLN A C 1
ATOM 1210 O O . GLN A 1 158 ? 18.042 1.020 -13.793 1.00 74.25 158 GLN A O 1
ATOM 1215 N N . GLU A 1 159 ? 18.135 2.317 -11.976 1.00 76.56 159 GLU A N 1
ATOM 1216 C CA . GLU A 1 159 ? 19.511 2.025 -11.608 1.00 76.56 159 GLU A CA 1
ATOM 1217 C C . GLU A 1 159 ? 19.599 1.808 -10.097 1.00 76.56 159 GLU A C 1
ATOM 1219 O O . GLU A 1 159 ? 18.696 2.180 -9.340 1.00 76.56 159 GLU A O 1
ATOM 1224 N N . SER A 1 160 ? 20.697 1.199 -9.654 1.00 82.69 160 SER A N 1
ATOM 1225 C CA . SER A 1 160 ? 20.990 1.047 -8.231 1.00 82.69 160 SER A CA 1
ATOM 1226 C C . SER A 1 160 ? 21.040 2.414 -7.547 1.00 82.69 160 SER A C 1
ATOM 1228 O O . SER A 1 160 ? 21.759 3.310 -7.987 1.00 82.69 160 SER A O 1
ATOM 1230 N N . CYS A 1 161 ? 20.303 2.569 -6.453 1.00 80.56 161 CYS A N 1
ATOM 1231 C CA . CYS A 1 161 ? 20.162 3.829 -5.736 1.00 80.56 161 CYS A CA 1
ATOM 1232 C C . CYS A 1 161 ? 20.102 3.607 -4.223 1.00 80.56 161 CYS A C 1
ATOM 1234 O O . CYS A 1 161 ? 20.025 2.481 -3.737 1.00 80.56 161 CYS A O 1
ATOM 1236 N N . SER A 1 162 ? 20.138 4.690 -3.451 1.00 82.81 162 SER A N 1
ATOM 1237 C CA . SER A 1 162 ? 19.793 4.643 -2.034 1.00 82.81 162 SER A CA 1
ATOM 1238 C C . SER A 1 162 ? 18.604 5.554 -1.786 1.00 82.81 162 SER A C 1
ATOM 1240 O O . SER A 1 162 ? 18.670 6.747 -2.086 1.00 82.81 162 SER A O 1
ATOM 1242 N N . LEU A 1 163 ? 17.538 5.010 -1.200 1.00 81.94 163 LEU A N 1
ATOM 1243 C CA . LEU A 1 163 ? 16.438 5.819 -0.686 1.00 81.94 163 LEU A CA 1
ATOM 1244 C C . LEU A 1 163 ? 16.745 6.217 0.750 1.00 81.94 163 LEU A C 1
ATOM 1246 O O . LEU A 1 163 ? 17.058 5.373 1.593 1.00 81.94 163 LEU A O 1
ATOM 1250 N N . GLN A 1 164 ? 16.657 7.506 1.018 1.00 86.50 164 GLN A N 1
ATOM 1251 C CA . GLN A 1 164 ? 16.688 8.074 2.351 1.00 86.50 164 GLN A CA 1
ATOM 1252 C C . GLN A 1 164 ? 15.254 8.383 2.756 1.00 86.50 164 GLN A C 1
ATOM 1254 O O . GLN A 1 164 ? 14.497 8.960 1.973 1.00 86.50 164 GLN A O 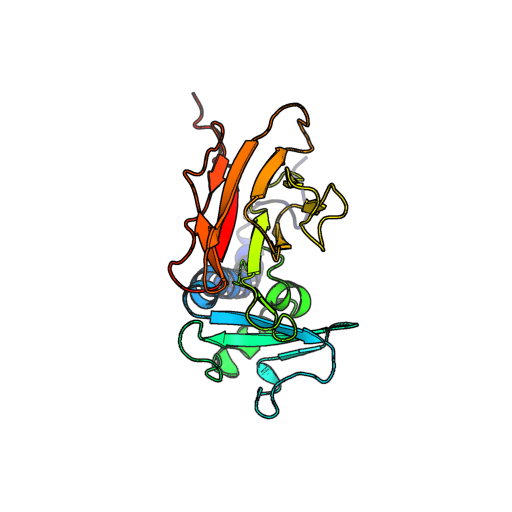1
ATOM 1259 N N . VAL A 1 165 ? 14.891 7.971 3.967 1.00 85.69 165 VAL A N 1
ATOM 1260 C CA . VAL A 1 165 ? 13.618 8.339 4.578 1.00 85.69 165 VAL A CA 1
ATOM 1261 C C . VAL A 1 165 ? 13.908 9.319 5.699 1.00 85.69 165 VAL A C 1
ATOM 1263 O O . VAL A 1 165 ? 14.688 9.010 6.604 1.00 85.69 165 VAL A O 1
ATOM 1266 N N . THR A 1 166 ? 13.256 10.469 5.653 1.00 87.56 166 THR A N 1
ATOM 1267 C CA . THR A 1 166 ? 13.359 11.519 6.664 1.00 87.56 166 THR A CA 1
ATOM 1268 C C . THR A 1 166 ? 11.992 11.725 7.298 1.00 87.56 166 THR A C 1
ATOM 1270 O O . THR A 1 166 ? 10.978 11.757 6.600 1.00 87.56 166 THR A O 1
ATOM 1273 N N . ASP A 1 167 ? 11.954 11.853 8.620 1.00 84.81 167 ASP A N 1
ATOM 1274 C CA . ASP A 1 167 ? 10.755 12.320 9.313 1.00 84.81 167 ASP A CA 1
ATOM 1275 C C . ASP A 1 167 ? 10.615 13.823 9.056 1.00 84.81 167 ASP A C 1
ATOM 1277 O O . ASP A 1 167 ? 11.488 14.610 9.420 1.00 84.81 167 ASP A O 1
ATOM 1281 N N . PHE A 1 168 ? 9.530 14.240 8.409 1.00 79.56 168 PHE A N 1
ATOM 1282 C CA . PHE A 1 168 ? 9.330 15.643 8.058 1.00 79.56 168 PHE A CA 1
ATOM 1283 C C . PHE A 1 168 ? 9.100 16.521 9.295 1.00 79.56 168 PHE A C 1
ATOM 1285 O O . PHE A 1 168 ? 9.402 17.715 9.273 1.00 79.56 168 PHE A O 1
ATOM 1292 N N . ASN A 1 169 ? 8.615 15.941 10.398 1.00 78.38 169 ASN A N 1
ATOM 1293 C CA . ASN A 1 169 ? 8.485 16.651 11.669 1.00 78.38 169 ASN A CA 1
ATOM 1294 C C . ASN A 1 169 ? 9.854 16.883 12.334 1.00 78.38 169 ASN A C 1
ATOM 1296 O O . ASN A 1 169 ? 9.979 17.746 13.206 1.00 78.38 169 ASN A O 1
ATOM 1300 N N . ASN A 1 170 ? 10.891 16.153 11.910 1.00 76.94 170 ASN A N 1
ATOM 1301 C CA . ASN A 1 170 ? 12.269 16.336 12.348 1.00 76.94 170 ASN A CA 1
ATOM 1302 C C . ASN A 1 170 ? 13.251 16.169 11.169 1.00 76.94 170 ASN A C 1
ATOM 1304 O O . ASN A 1 170 ? 13.966 15.167 11.088 1.00 76.94 170 ASN A O 1
ATOM 1308 N N . PRO A 1 171 ? 13.330 17.161 10.262 1.00 64.38 171 PRO A N 1
ATOM 1309 C CA . PRO A 1 171 ? 14.008 17.028 8.969 1.00 64.38 171 PRO A CA 1
ATOM 1310 C C . PRO A 1 171 ? 15.532 16.855 9.070 1.00 64.38 171 PRO A C 1
ATOM 1312 O O . PRO A 1 171 ? 16.196 16.569 8.078 1.00 64.38 171 PRO A O 1
ATOM 1315 N N . LEU A 1 172 ? 16.103 17.023 10.266 1.00 67.88 172 LEU A N 1
ATOM 1316 C CA . LEU A 1 172 ? 17.516 16.760 10.544 1.00 67.88 172 LEU A CA 1
ATOM 1317 C C . LEU A 1 172 ? 17.799 15.280 10.840 1.00 67.88 172 LEU A C 1
ATOM 1319 O O . LEU A 1 172 ? 18.962 14.898 10.967 1.00 67.88 172 LEU A O 1
ATOM 1323 N N . VAL A 1 173 ? 16.761 14.451 10.969 1.00 72.50 173 VAL A N 1
ATOM 1324 C CA . VAL A 1 173 ? 16.883 13.036 11.310 1.00 72.50 173 VAL A CA 1
ATOM 1325 C C . VAL A 1 173 ? 16.445 12.193 10.123 1.00 72.50 173 VAL A C 1
ATOM 1327 O O . VAL A 1 173 ? 15.260 11.959 9.885 1.00 72.50 173 VAL A O 1
ATOM 1330 N N . GLN A 1 174 ? 17.436 11.675 9.402 1.00 81.94 174 GLN A N 1
ATOM 1331 C CA . GLN A 1 174 ? 17.220 10.530 8.533 1.00 81.94 174 GLN A CA 1
ATOM 1332 C C . GLN A 1 174 ? 16.810 9.350 9.419 1.00 81.94 174 GLN A C 1
ATOM 1334 O O . GLN A 1 174 ? 17.606 8.851 10.217 1.00 81.94 174 GLN A O 1
ATOM 1339 N N . VAL A 1 175 ? 15.559 8.914 9.295 1.00 84.25 175 VAL A N 1
ATOM 1340 C CA . VAL A 1 175 ? 15.024 7.811 10.099 1.00 84.25 175 VAL A CA 1
ATOM 1341 C C . VAL A 1 175 ? 15.382 6.458 9.514 1.00 84.25 175 VAL A C 1
ATOM 1343 O O . VAL A 1 175 ? 15.419 5.463 10.242 1.00 84.25 175 VAL A O 1
ATOM 1346 N N . ALA A 1 176 ? 15.664 6.413 8.210 1.00 84.38 176 ALA A N 1
ATOM 1347 C CA . ALA A 1 176 ? 16.043 5.178 7.560 1.00 84.38 176 ALA A CA 1
ATOM 1348 C C . ALA A 1 176 ? 16.836 5.352 6.258 1.00 84.38 176 ALA A C 1
ATOM 1350 O O . ALA A 1 176 ? 16.766 6.385 5.584 1.00 84.38 176 ALA A O 1
ATOM 1351 N N . GLN A 1 177 ? 17.564 4.302 5.879 1.00 84.94 177 GLN A N 1
ATOM 1352 C CA . GLN A 1 177 ? 18.203 4.170 4.573 1.00 84.94 177 GLN A CA 1
ATOM 1353 C C . GLN A 1 177 ? 17.910 2.803 3.960 1.00 84.94 177 GLN A C 1
ATOM 1355 O O . GLN A 1 177 ? 18.033 1.768 4.618 1.00 84.94 177 GLN A O 1
ATOM 1360 N N . ILE A 1 178 ? 17.567 2.811 2.676 1.00 82.75 178 ILE A N 1
ATOM 1361 C CA . ILE A 1 178 ? 17.282 1.620 1.882 1.00 82.75 178 ILE A CA 1
ATOM 1362 C C . ILE A 1 178 ? 18.240 1.619 0.688 1.00 82.75 178 ILE A C 1
ATOM 1364 O O . ILE A 1 178 ? 17.986 2.313 -0.301 1.00 82.75 178 ILE A O 1
ATOM 1368 N N . PRO A 1 179 ? 19.343 0.860 0.747 1.00 81.88 179 PRO A N 1
ATOM 1369 C CA . PRO A 1 179 ? 20.154 0.599 -0.431 1.00 81.88 179 PRO A CA 1
ATOM 1370 C C . PRO A 1 179 ? 19.389 -0.341 -1.366 1.00 81.88 179 PRO A C 1
ATOM 1372 O O . PRO A 1 179 ? 18.954 -1.417 -0.948 1.00 81.88 179 PRO A O 1
ATOM 1375 N N . ILE A 1 180 ? 19.241 0.056 -2.623 1.00 79.69 180 ILE A N 1
ATOM 1376 C CA . ILE A 1 180 ? 18.566 -0.704 -3.671 1.00 79.69 180 ILE A CA 1
ATOM 1377 C C . ILE A 1 180 ? 19.574 -0.971 -4.781 1.00 79.69 180 ILE A C 1
ATOM 1379 O O . ILE A 1 180 ? 20.138 -0.043 -5.357 1.00 79.69 180 ILE A O 1
ATOM 1383 N N . ALA A 1 181 ? 19.782 -2.239 -5.105 1.00 79.38 181 ALA A N 1
ATOM 1384 C CA . ALA A 1 181 ? 20.540 -2.651 -6.270 1.00 79.38 181 ALA A CA 1
ATOM 1385 C C . ALA A 1 181 ? 19.582 -3.114 -7.371 1.00 79.38 181 ALA A C 1
ATOM 1387 O O . ALA A 1 181 ? 18.724 -3.966 -7.137 1.00 79.38 181 ALA A O 1
ATOM 1388 N N . VAL A 1 182 ? 19.745 -2.559 -8.572 1.00 75.38 182 VAL A N 1
ATOM 1389 C CA . VAL A 1 182 ? 19.098 -3.060 -9.789 1.00 75.38 182 VAL A CA 1
ATOM 1390 C C . VAL A 1 182 ? 20.110 -3.963 -10.485 1.00 75.38 182 VAL A C 1
ATOM 1392 O O . VAL A 1 182 ? 21.151 -3.496 -10.951 1.00 75.38 182 VAL A O 1
ATOM 1395 N N . THR A 1 183 ? 19.849 -5.269 -10.506 1.00 75.06 183 THR A N 1
ATOM 1396 C CA . THR A 1 183 ? 20.783 -6.256 -11.063 1.00 75.06 183 THR A CA 1
ATOM 1397 C C . THR A 1 183 ? 20.430 -6.653 -12.495 1.00 75.06 183 THR A C 1
ATOM 1399 O O . THR A 1 183 ? 19.367 -6.325 -13.032 1.00 75.06 183 THR A O 1
ATOM 1402 N N . PHE A 1 184 ? 21.361 -7.354 -13.149 1.00 64.75 184 PHE A N 1
ATOM 1403 C CA . PHE A 1 184 ? 21.165 -7.860 -14.504 1.00 64.75 184 PHE A CA 1
ATOM 1404 C C . PHE A 1 184 ? 19.933 -8.776 -14.554 1.00 64.75 184 PHE A C 1
ATOM 1406 O O . PHE A 1 184 ? 19.823 -9.716 -13.770 1.00 64.75 184 PHE A O 1
ATOM 1413 N N . GLY A 1 185 ? 19.006 -8.495 -15.472 1.00 63.59 185 GLY A N 1
ATOM 1414 C CA . GLY A 1 185 ? 17.686 -9.136 -15.498 1.00 63.59 185 GLY A CA 1
ATOM 1415 C C . GLY A 1 185 ? 16.584 -8.361 -14.768 1.00 63.59 185 GLY A C 1
ATOM 1416 O O . GLY A 1 185 ? 15.521 -8.929 -14.546 1.00 63.59 185 GLY A O 1
ATOM 1417 N N . MET A 1 186 ? 16.813 -7.083 -14.429 1.00 67.62 186 MET A N 1
ATOM 1418 C CA . MET A 1 186 ? 15.801 -6.166 -13.880 1.00 67.62 186 MET A CA 1
ATOM 1419 C C . MET A 1 186 ? 15.200 -6.649 -12.550 1.00 67.62 186 MET A C 1
ATOM 1421 O O . MET A 1 186 ? 14.009 -6.502 -12.286 1.00 67.62 186 MET A O 1
ATOM 1425 N N . LYS A 1 187 ? 16.040 -7.230 -11.689 1.00 70.75 187 LYS A N 1
ATOM 1426 C CA . LYS A 1 187 ? 15.664 -7.637 -10.332 1.00 70.75 187 LYS A CA 1
ATOM 1427 C C . LYS A 1 187 ? 16.090 -6.566 -9.326 1.00 70.75 187 LYS A C 1
ATOM 1429 O O . LYS A 1 187 ? 17.163 -5.982 -9.468 1.00 70.75 187 LYS A O 1
ATOM 1434 N N . LEU A 1 188 ? 15.260 -6.340 -8.304 1.00 72.81 188 LEU A N 1
ATOM 1435 C CA . LEU A 1 188 ? 15.629 -5.526 -7.143 1.00 72.81 188 LEU A CA 1
ATOM 1436 C C . LEU A 1 188 ? 16.229 -6.397 -6.054 1.00 72.81 188 LEU A C 1
ATOM 1438 O O . LEU A 1 188 ? 15.652 -7.411 -5.657 1.00 72.81 188 LEU A O 1
ATOM 1442 N N . GLU A 1 189 ? 17.365 -5.952 -5.545 1.00 76.25 189 GLU A N 1
ATOM 1443 C CA . GLU A 1 189 ? 18.001 -6.496 -4.356 1.00 76.25 189 GLU A CA 1
ATOM 1444 C C . GLU A 1 189 ? 18.142 -5.387 -3.319 1.00 76.25 189 GLU A C 1
ATOM 1446 O O . GLU A 1 189 ? 18.486 -4.249 -3.641 1.00 76.25 189 GLU A O 1
ATOM 1451 N N . PHE A 1 190 ? 17.862 -5.716 -2.062 1.00 76.00 190 PHE A N 1
ATOM 1452 C CA . PHE A 1 190 ? 17.967 -4.770 -0.959 1.00 76.00 190 PHE A CA 1
ATOM 1453 C C . PHE A 1 190 ? 19.265 -5.016 -0.213 1.00 76.00 190 PHE A C 1
ATOM 1455 O O . PHE A 1 190 ? 19.556 -6.139 0.201 1.00 76.00 190 PHE A O 1
ATOM 1462 N N . GLY A 1 191 ? 20.042 -3.950 -0.039 1.00 72.75 191 GLY A N 1
ATOM 1463 C CA . GLY A 1 191 ? 21.168 -3.970 0.881 1.00 72.75 191 GLY A CA 1
ATOM 1464 C C . GLY A 1 191 ? 20.698 -4.031 2.334 1.00 72.75 191 GLY A C 1
ATOM 1465 O O . GLY A 1 191 ? 19.505 -4.093 2.633 1.00 72.75 191 GLY A O 1
ATOM 1466 N N . ALA A 1 192 ? 21.656 -3.980 3.259 1.00 75.62 192 ALA A N 1
ATOM 1467 C CA . ALA A 1 192 ? 21.346 -3.899 4.680 1.00 75.62 192 ALA A CA 1
ATOM 1468 C C . ALA A 1 192 ? 20.517 -2.635 4.964 1.00 75.62 192 ALA A C 1
ATOM 1470 O O . ALA A 1 192 ? 21.011 -1.515 4.830 1.00 75.62 192 ALA A O 1
ATOM 1471 N N . LEU A 1 193 ? 19.254 -2.836 5.340 1.00 76.75 193 LEU A N 1
ATOM 1472 C CA . LEU A 1 193 ? 18.360 -1.760 5.745 1.00 76.75 193 LEU A CA 1
ATOM 1473 C C . LEU A 1 193 ? 18.849 -1.187 7.072 1.00 76.75 193 LEU A C 1
ATOM 1475 O O . LEU A 1 193 ? 19.085 -1.936 8.024 1.00 76.75 193 LEU A O 1
ATOM 1479 N N . THR A 1 194 ? 18.975 0.134 7.147 1.00 78.81 194 THR A N 1
ATOM 1480 C CA . THR A 1 194 ? 19.280 0.822 8.403 1.00 78.81 194 THR A CA 1
ATOM 1481 C C . THR A 1 194 ? 18.069 1.633 8.837 1.00 78.81 194 THR A C 1
ATOM 1483 O O . THR A 1 194 ? 17.457 2.340 8.035 1.00 78.81 194 THR A O 1
ATOM 1486 N N . THR A 1 195 ? 17.706 1.520 10.112 1.00 78.88 195 THR A N 1
ATOM 1487 C CA . THR A 1 195 ? 16.689 2.356 10.755 1.00 78.88 195 THR A CA 1
ATOM 1488 C C . THR A 1 195 ? 17.239 2.912 12.060 1.00 78.88 195 THR A C 1
ATOM 1490 O O . THR A 1 195 ? 18.070 2.282 12.721 1.00 78.88 195 THR A O 1
ATOM 1493 N N . VAL A 1 196 ? 16.797 4.111 12.430 1.00 79.44 196 VAL A N 1
ATOM 1494 C CA . VAL A 1 196 ? 17.062 4.664 13.762 1.00 79.44 196 VAL A CA 1
ATOM 1495 C C . VAL A 1 196 ? 16.122 4.036 14.795 1.00 79.44 196 VAL A C 1
ATOM 1497 O O . VAL A 1 196 ? 15.094 3.448 14.453 1.00 79.44 196 VAL A O 1
ATOM 1500 N N . SER A 1 197 ? 16.472 4.157 16.078 1.00 76.75 197 SER A N 1
ATOM 1501 C CA . SER A 1 197 ? 15.624 3.685 17.179 1.00 76.75 197 SER A CA 1
ATOM 1502 C C . SER A 1 197 ? 14.207 4.256 17.067 1.00 76.75 197 SER A C 1
ATOM 1504 O O . SER A 1 197 ? 14.040 5.436 16.770 1.00 76.75 197 SER A O 1
ATOM 1506 N N . GLY A 1 198 ? 13.196 3.416 17.301 1.00 69.88 198 GLY A N 1
ATOM 1507 C CA . GLY A 1 198 ? 11.787 3.791 17.153 1.00 69.88 198 GLY A CA 1
ATOM 1508 C C . GLY A 1 198 ? 11.225 3.617 15.739 1.00 69.88 198 GLY A C 1
ATOM 1509 O O . GLY A 1 198 ? 10.038 3.847 15.549 1.00 69.88 198 GLY A O 1
ATOM 1510 N N . TYR A 1 199 ? 12.010 3.160 14.756 1.00 70.69 199 TYR A N 1
ATOM 1511 C CA . TYR A 1 199 ? 11.533 2.871 13.398 1.00 70.69 199 TYR A CA 1
ATOM 1512 C C . TYR A 1 199 ? 11.931 1.463 12.932 1.00 70.69 199 TYR A C 1
ATOM 1514 O O . TYR A 1 199 ? 13.014 0.963 13.245 1.00 70.69 199 TYR A O 1
ATOM 1522 N N . GLN A 1 200 ? 11.059 0.820 12.154 1.00 71.88 200 GLN A N 1
ATOM 1523 C CA . GLN A 1 200 ? 11.264 -0.512 11.582 1.00 71.88 200 GLN A CA 1
ATOM 1524 C C . GLN A 1 200 ? 10.720 -0.603 10.161 1.00 71.88 200 GLN A C 1
ATOM 1526 O O . GLN A 1 200 ? 9.658 -0.067 9.858 1.00 71.88 200 GLN A O 1
ATOM 1531 N N . PHE A 1 201 ? 11.415 -1.352 9.308 1.00 72.50 201 PHE A N 1
ATOM 1532 C CA . PHE A 1 201 ? 10.863 -1.774 8.028 1.00 72.50 201 PHE A CA 1
ATOM 1533 C C . PHE A 1 201 ? 10.176 -3.128 8.141 1.00 72.50 201 PHE A C 1
ATOM 1535 O O . PHE A 1 201 ? 10.662 -4.043 8.805 1.00 72.50 201 PHE A O 1
ATOM 1542 N N . THR A 1 202 ? 9.067 -3.264 7.428 1.00 65.25 202 THR A N 1
ATOM 1543 C CA . THR A 1 202 ? 8.492 -4.569 7.105 1.00 65.25 202 THR A CA 1
ATOM 1544 C C . THR A 1 202 ? 9.366 -5.250 6.055 1.00 65.25 202 THR A C 1
ATOM 1546 O O . THR A 1 202 ? 9.923 -4.595 5.171 1.00 65.25 202 THR A O 1
ATOM 1549 N N . THR A 1 203 ? 9.543 -6.563 6.187 1.00 52.84 203 THR A N 1
ATOM 1550 C CA . THR A 1 203 ? 10.403 -7.338 5.294 1.00 52.84 203 THR A CA 1
ATOM 1551 C C . THR A 1 203 ? 9.870 -7.315 3.859 1.00 52.84 203 THR A C 1
ATOM 1553 O O . THR A 1 203 ? 8.675 -7.549 3.652 1.00 52.84 203 THR A O 1
ATOM 1556 N N . PRO A 1 204 ? 10.741 -7.106 2.854 1.00 52.44 204 PRO A N 1
ATOM 1557 C CA . PRO A 1 204 ? 10.361 -7.336 1.474 1.00 52.44 204 PRO A CA 1
ATOM 1558 C C . PRO A 1 204 ? 10.026 -8.810 1.256 1.00 52.44 204 PRO A C 1
ATOM 1560 O O . PRO A 1 204 ? 10.758 -9.701 1.686 1.00 52.44 204 PRO A O 1
ATOM 1563 N N . VAL A 1 205 ? 8.889 -9.067 0.608 1.00 41.72 205 VAL A N 1
ATOM 1564 C CA . VAL A 1 205 ? 8.498 -10.418 0.193 1.00 41.72 205 VAL A CA 1
ATOM 1565 C C . VAL A 1 205 ? 9.365 -10.799 -1.005 1.00 41.72 205 VAL A C 1
ATOM 1567 O O . VAL A 1 205 ? 9.357 -10.120 -2.028 1.00 41.72 205 VAL A O 1
ATOM 1570 N N . ASP A 1 206 ? 10.158 -11.847 -0.825 1.00 38.91 206 ASP A N 1
ATOM 1571 C CA . ASP A 1 206 ? 11.217 -12.295 -1.726 1.00 38.91 206 ASP A CA 1
ATOM 1572 C C . ASP A 1 206 ? 10.703 -12.626 -3.152 1.00 38.91 206 ASP A C 1
ATOM 1574 O O . ASP A 1 206 ? 9.645 -13.235 -3.322 1.00 38.91 206 ASP A O 1
ATOM 1578 N N . GLY A 1 207 ? 11.470 -12.246 -4.184 1.00 40.09 207 GLY A N 1
ATOM 1579 C CA . GLY A 1 207 ? 11.363 -12.759 -5.564 1.00 40.09 207 GLY A CA 1
ATOM 1580 C C . GLY A 1 207 ? 10.394 -12.101 -6.569 1.00 40.09 207 GLY A C 1
ATOM 1581 O O . GLY A 1 207 ? 10.493 -12.413 -7.755 1.00 40.09 207 GLY A O 1
ATOM 1582 N N . SER A 1 208 ? 9.506 -11.189 -6.165 1.00 44.97 208 SER A N 1
ATOM 1583 C CA . SER A 1 208 ? 8.632 -10.391 -7.064 1.00 44.97 208 SER A CA 1
ATOM 1584 C C . SER A 1 208 ? 8.815 -8.888 -6.764 1.00 44.97 208 SER A C 1
ATOM 1586 O O . SER A 1 208 ? 9.650 -8.601 -5.899 1.00 44.97 208 SER A O 1
ATOM 1588 N N . PRO A 1 209 ? 8.148 -7.911 -7.433 1.00 50.69 209 PRO A N 1
ATOM 1589 C CA . PRO A 1 209 ? 8.330 -6.511 -7.055 1.00 50.69 209 PRO A CA 1
ATOM 1590 C C . PRO A 1 209 ? 8.140 -6.382 -5.535 1.00 50.69 209 PRO A C 1
ATOM 1592 O O . PRO A 1 209 ? 7.302 -7.048 -4.924 1.00 50.69 209 PRO A O 1
ATOM 1595 N N . ALA A 1 210 ? 9.058 -5.686 -4.885 1.00 52.09 210 ALA A N 1
ATOM 1596 C CA . ALA A 1 210 ? 9.224 -5.798 -3.446 1.00 52.09 210 ALA A CA 1
ATOM 1597 C C . ALA A 1 210 ? 8.332 -4.790 -2.719 1.00 52.09 210 ALA A C 1
ATOM 1599 O O . ALA A 1 210 ? 7.999 -3.725 -3.243 1.00 52.09 210 ALA A O 1
ATOM 1600 N N . ARG A 1 211 ? 7.943 -5.119 -1.487 1.00 55.84 211 ARG A N 1
ATOM 1601 C CA . ARG A 1 211 ? 7.232 -4.202 -0.587 1.00 55.84 211 ARG A CA 1
ATOM 1602 C C . ARG A 1 211 ? 8.183 -3.732 0.489 1.00 55.84 211 ARG A C 1
ATOM 1604 O O . ARG A 1 211 ? 8.859 -4.558 1.087 1.00 55.84 211 ARG A O 1
ATOM 1611 N N . ILE A 1 212 ? 8.185 -2.441 0.781 1.00 57.91 212 ILE A N 1
ATOM 1612 C CA . ILE A 1 212 ? 8.837 -1.927 1.983 1.00 57.91 212 ILE A CA 1
ATOM 1613 C C . ILE A 1 212 ? 7.863 -0.978 2.672 1.00 57.91 212 ILE A C 1
ATOM 1615 O O . ILE A 1 212 ? 7.625 0.135 2.222 1.00 57.91 212 ILE A O 1
ATOM 1619 N N . GLY A 1 213 ? 7.263 -1.418 3.770 1.00 59.41 213 GLY A N 1
ATOM 1620 C CA . GLY A 1 213 ? 6.524 -0.537 4.678 1.00 59.41 213 GLY A CA 1
ATOM 1621 C C . GLY A 1 213 ? 7.428 -0.036 5.800 1.00 59.41 213 GLY A C 1
ATOM 1622 O O . GLY A 1 213 ? 8.180 -0.842 6.347 1.00 59.41 213 GLY A O 1
ATOM 1623 N N . LEU A 1 214 ? 7.340 1.245 6.161 1.00 63.59 214 LEU A N 1
ATOM 1624 C CA . LEU A 1 214 ? 8.001 1.821 7.339 1.00 63.59 214 LEU A CA 1
ATOM 1625 C C . LEU A 1 214 ? 6.993 1.963 8.482 1.00 63.59 214 LEU A C 1
ATOM 1627 O O . LEU A 1 214 ? 5.938 2.565 8.303 1.00 63.59 214 LEU A O 1
ATOM 1631 N N . ILE A 1 215 ? 7.341 1.446 9.655 1.00 60.72 215 ILE A N 1
ATOM 1632 C CA . ILE A 1 215 ? 6.547 1.485 10.883 1.00 60.72 215 ILE A CA 1
ATOM 1633 C C . ILE A 1 215 ? 7.331 2.259 11.945 1.00 60.72 215 ILE A C 1
ATOM 1635 O O . ILE A 1 215 ? 8.546 2.100 12.063 1.00 60.72 215 ILE A O 1
ATOM 1639 N N . ARG A 1 216 ? 6.631 3.060 12.754 1.00 66.75 216 ARG A N 1
ATOM 1640 C CA . ARG A 1 216 ? 7.178 3.653 13.976 1.00 66.75 216 ARG A CA 1
ATOM 1641 C C . ARG A 1 216 ? 6.845 2.730 15.145 1.00 66.75 216 ARG A C 1
ATOM 1643 O O . ARG A 1 216 ? 5.674 2.468 15.412 1.00 66.75 216 ARG A O 1
ATOM 1650 N N . ILE A 1 217 ? 7.864 2.209 15.816 1.00 67.62 217 ILE A N 1
ATOM 1651 C CA . ILE A 1 217 ? 7.692 1.470 17.064 1.00 67.62 217 ILE A CA 1
ATOM 1652 C C . ILE A 1 217 ? 7.370 2.506 18.145 1.00 67.62 217 ILE A C 1
ATOM 1654 O O . ILE A 1 217 ? 8.114 3.481 18.271 1.00 67.62 217 ILE A O 1
ATOM 1658 N N . PRO A 1 218 ? 6.297 2.325 18.931 1.00 51.53 218 PRO A N 1
ATOM 1659 C CA . PRO A 1 218 ? 6.084 3.132 20.122 1.00 51.53 218 PRO A CA 1
ATOM 1660 C C . PRO A 1 218 ? 7.342 3.071 20.986 1.00 51.53 218 PRO A C 1
ATOM 1662 O O . PRO A 1 218 ? 7.857 1.973 21.211 1.00 51.53 218 PRO A O 1
ATOM 1665 N N . ASP A 1 219 ? 7.837 4.223 21.449 1.00 53.81 219 ASP A N 1
ATOM 1666 C CA . ASP A 1 219 ? 8.968 4.257 22.373 1.00 53.81 219 ASP A CA 1
ATOM 1667 C C . ASP A 1 219 ? 8.684 3.260 23.500 1.00 53.81 219 ASP A C 1
ATOM 1669 O O . ASP A 1 219 ? 7.639 3.331 24.158 1.00 53.81 219 ASP A O 1
ATOM 1673 N N . THR A 1 220 ? 9.574 2.282 23.692 1.00 44.31 220 THR A N 1
ATOM 1674 C CA . THR A 1 220 ? 9.531 1.457 24.896 1.00 44.31 220 THR A CA 1
ATOM 1675 C C . THR A 1 220 ? 9.663 2.436 26.043 1.00 44.31 220 THR A C 1
ATOM 1677 O O . THR A 1 220 ? 10.734 3.016 26.200 1.00 44.31 220 THR A O 1
ATOM 1680 N N . GLN A 1 221 ? 8.570 2.687 26.767 1.00 37.19 221 GLN A N 1
ATOM 1681 C CA . GLN A 1 221 ? 8.590 3.576 27.919 1.00 37.19 221 GLN A CA 1
ATOM 1682 C C . GLN A 1 221 ? 9.713 3.107 28.848 1.00 37.19 221 GLN A C 1
ATOM 1684 O O . GLN A 1 221 ? 9.621 2.027 29.433 1.00 37.19 221 GLN A O 1
ATOM 1689 N N . THR A 1 222 ? 10.798 3.876 28.890 1.00 37.91 222 THR A N 1
ATOM 1690 C CA . THR A 1 222 ? 11.864 3.760 29.887 1.00 37.91 222 THR A CA 1
ATOM 1691 C C . THR A 1 222 ? 11.491 4.569 31.108 1.00 37.91 222 THR A C 1
ATOM 1693 O O . THR A 1 222 ? 11.075 5.733 30.900 1.00 37.91 222 THR A O 1
#

Sequence (222 aa):
MQPSGPDSLLWDPSTTADLVTAATPGYVASVMQMLLPAKYMIAVAPEGEVPDRVPSWAQWQGAAQTYWITDIAMQGVYPAETTLQNLWDNGVRQADFFRSGAGWGFLTWFSDAAGWPCLTFTNLTNDLVQLTASTDQVSYLQNELHIGPGQSCVLSPQESCSLQVTDFNNPLVQVAQIPIAVTFGMKLEFGALTTVSGYQFTTPVDGSPARIGLIRIPDTQT